Protein AF-0000000079015779 (afdb_homodimer)

Structure (mmCIF, N/CA/C/O backbone):
data_AF-0000000079015779-model_v1
#
loop_
_entity.id
_entity.type
_entity.pdbx_description
1 polymer 'Cytochrome b5 heme-binding domain-containing protein'
#
loop_
_atom_site.group_PDB
_atom_site.id
_atom_site.type_symbol
_atom_site.label_atom_id
_atom_site.label_alt_id
_atom_site.label_comp_id
_atom_site.label_asym_id
_atom_site.label_entity_id
_atom_site.label_seq_id
_atom_site.pdbx_PDB_ins_code
_atom_site.Cartn_x
_atom_site.Cartn_y
_atom_site.Cartn_z
_atom_site.occupancy
_atom_site.B_iso_or_equiv
_atom_site.auth_seq_id
_atom_site.auth_comp_id
_atom_site.auth_asym_id
_atom_site.auth_atom_id
_atom_site.pdbx_PDB_model_num
ATOM 1 N N . MET A 1 1 ? -77.25 10.938 27 1 28 1 MET A N 1
ATOM 2 C CA . MET A 1 1 ? -76.5 9.992 27.828 1 28 1 MET A CA 1
ATOM 3 C C . MET A 1 1 ? -75.562 9.172 26.984 1 28 1 MET A C 1
ATOM 5 O O . MET A 1 1 ? -74.938 8.234 27.484 1 28 1 MET A O 1
ATOM 9 N N . LEU A 1 2 ? -75.562 9.445 25.766 1 32.91 2 LEU A N 1
ATOM 10 C CA . LEU A 1 2 ? -74.875 8.695 24.75 1 32.91 2 LEU A CA 1
ATOM 11 C C . LEU A 1 2 ? -73.375 8.734 24.984 1 32.91 2 LEU A C 1
ATOM 13 O O . LEU A 1 2 ? -72.75 9.805 24.969 1 32.91 2 LEU A O 1
ATOM 17 N N . SER A 1 3 ? -73 7.84 26 1 28.39 3 SER A N 1
ATOM 18 C CA . SER A 1 3 ? -71.625 7.699 26.5 1 28.39 3 SER A CA 1
ATOM 19 C C . SER A 1 3 ? -70.625 7.363 25.375 1 28.39 3 SER A C 1
ATOM 21 O O . SER A 1 3 ? -70.812 6.387 24.656 1 28.39 3 SER A O 1
ATOM 23 N N . LEU A 1 4 ? -70.062 8.305 24.75 1 31.08 4 LEU A N 1
ATOM 24 C CA . LEU A 1 4 ? -69.062 8.438 23.672 1 31.08 4 LEU A CA 1
ATOM 25 C C . LEU A 1 4 ? -67.812 7.703 24.016 1 31.08 4 LEU A C 1
ATOM 27 O O . LEU A 1 4 ? -66.812 8.312 24.5 1 31.08 4 LEU A O 1
ATOM 31 N N . LYS A 1 5 ? -67.938 6.625 24.828 1 32.31 5 LYS A N 1
ATOM 32 C CA . LYS A 1 5 ? -66.625 6.215 25.312 1 32.31 5 LYS A CA 1
ATOM 33 C C . LYS A 1 5 ? -65.625 6.055 24.156 1 32.31 5 LYS A C 1
ATOM 35 O O . LYS A 1 5 ? -66 5.824 23.016 1 32.31 5 LYS A O 1
ATOM 40 N N . SER A 1 6 ? -64.25 6.352 24.438 1 33.5 6 SER A N 1
ATOM 41 C CA . SER A 1 6 ? -62.906 6.555 23.906 1 33.5 6 SER A CA 1
ATOM 42 C C . SER A 1 6 ? -62.406 5.324 23.172 1 33.5 6 SER A C 1
ATOM 44 O O . SER A 1 6 ? -62.625 4.195 23.609 1 33.5 6 SER A O 1
ATOM 46 N N . PHE A 1 7 ? -62.438 5.316 21.906 1 34.16 7 PHE A N 1
ATOM 47 C CA . PHE A 1 7 ? -61.844 4.453 20.906 1 34.16 7 PHE A CA 1
ATOM 48 C C . PHE A 1 7 ? -60.406 4.098 21.297 1 34.16 7 PHE A C 1
ATOM 50 O O . PHE A 1 7 ? -59.625 4.98 21.625 1 34.16 7 PHE A O 1
ATOM 57 N N . SER A 1 8 ? -60.25 2.99 21.984 1 33.19 8 SER A N 1
ATOM 58 C CA . SER A 1 8 ? -59 2.334 22.344 1 33.19 8 SER A CA 1
ATOM 59 C C . SER A 1 8 ? -58.062 2.23 21.141 1 33.19 8 SER A C 1
ATOM 61 O O . SER A 1 8 ? -58.438 1.647 20.109 1 33.19 8 SER A O 1
ATOM 63 N N . LEU A 1 9 ? -57.312 3.283 20.812 1 32.09 9 LEU A N 1
ATOM 64 C CA . LEU A 1 9 ? -56.219 3.359 19.828 1 32.09 9 LEU A CA 1
ATOM 65 C C . LEU A 1 9 ? -55.344 2.131 19.906 1 32.09 9 LEU A C 1
ATOM 67 O O . LEU A 1 9 ? -54.75 1.857 20.953 1 32.09 9 LEU A O 1
ATOM 71 N N . ALA A 1 10 ? -55.719 0.993 19.312 1 31.55 10 ALA A N 1
ATOM 72 C CA . ALA A 1 10 ? -54.938 -0.208 19.047 1 31.55 10 ALA A CA 1
ATOM 73 C C . ALA A 1 10 ? -53.5 0.151 18.688 1 31.55 10 ALA A C 1
ATOM 75 O O . ALA A 1 10 ? -53.25 0.957 17.781 1 31.55 10 ALA A O 1
ATOM 76 N N . SER A 1 11 ? -52.531 0.106 19.672 1 33.97 11 SER A N 1
ATOM 77 C CA . SER A 1 11 ? -51.062 0.228 19.609 1 33.97 11 SER A CA 1
ATOM 78 C C . SER A 1 11 ? -50.469 -0.647 18.516 1 33.97 11 SER A C 1
ATOM 80 O O . SER A 1 11 ? -50.625 -1.87 18.531 1 33.97 11 SER A O 1
ATOM 82 N N . ILE A 1 12 ? -50.719 -0.363 17.25 1 35.09 12 ILE A N 1
ATOM 83 C CA . ILE A 1 12 ? -49.969 -1.014 16.188 1 35.09 12 ILE A CA 1
ATOM 84 C C . ILE A 1 12 ? -48.5 -1.137 16.609 1 35.09 12 ILE A C 1
ATOM 86 O O . ILE A 1 12 ? -47.812 -0.128 16.797 1 35.09 12 ILE A O 1
ATOM 90 N N . LEU A 1 13 ? -48.125 -2.139 17.406 1 30.42 13 LEU A N 1
ATOM 91 C CA . LEU A 1 13 ? -46.781 -2.588 17.656 1 30.42 13 LEU A CA 1
ATOM 92 C C . LEU A 1 13 ? -45.969 -2.662 16.375 1 30.42 13 LEU A C 1
ATOM 94 O O . LEU A 1 13 ? -46.25 -3.488 15.5 1 30.42 13 LEU A O 1
ATOM 98 N N . CYS A 1 14 ? -45.781 -1.531 15.688 1 31.41 14 CYS A N 1
ATOM 99 C CA . CYS A 1 14 ? -44.812 -1.465 14.594 1 31.41 14 CYS A CA 1
ATOM 100 C C . CYS A 1 14 ? -43.562 -2.279 14.914 1 31.41 14 CYS A C 1
ATOM 102 O O . CYS A 1 14 ? -42.844 -1.957 15.852 1 31.41 14 CYS A O 1
ATOM 104 N N . ILE A 1 15 ? -43.625 -3.588 14.852 1 35.12 15 ILE A N 1
ATOM 105 C CA . ILE A 1 15 ? -42.438 -4.43 14.742 1 35.12 15 ILE A CA 1
ATOM 106 C C . ILE A 1 15 ? -41.406 -3.76 13.836 1 35.12 15 ILE A C 1
ATOM 108 O O . ILE A 1 15 ? -41.625 -3.654 12.625 1 35.12 15 ILE A O 1
ATOM 112 N N . VAL A 1 16 ? -41.031 -2.514 14.148 1 33.78 16 VAL A N 1
ATOM 113 C CA . VAL A 1 16 ? -39.812 -2.051 13.531 1 33.78 16 VAL A CA 1
ATOM 114 C C . VAL A 1 16 ? -38.812 -3.199 13.461 1 33.78 16 VAL A C 1
ATOM 116 O O . VAL A 1 16 ? -38.375 -3.719 14.492 1 33.78 16 VAL A O 1
ATOM 119 N N . PHE A 1 17 ? -38.938 -4.129 12.586 1 31.25 17 PHE A N 1
ATOM 120 C CA . PHE A 1 17 ? -37.812 -4.902 12.102 1 31.25 17 PHE A CA 1
ATOM 121 C C . PHE A 1 17 ? -36.531 -4.051 12.07 1 31.25 17 PHE A C 1
ATOM 123 O O . PHE A 1 17 ? -36.406 -3.152 11.234 1 31.25 17 PHE A O 1
ATOM 130 N N . GLN A 1 18 ? -36.062 -3.633 13.227 1 29.64 18 GLN A N 1
ATOM 131 C CA . GLN A 1 18 ? -34.625 -3.322 13.297 1 29.64 18 GLN A CA 1
ATOM 132 C C . GLN A 1 18 ? -33.812 -4.336 12.508 1 29.64 18 GLN A C 1
ATOM 134 O O . GLN A 1 18 ? -33.656 -5.488 12.914 1 29.64 18 GLN A O 1
ATOM 139 N N . LEU A 1 19 ? -33.969 -4.559 11.297 1 30.36 19 LEU A N 1
ATOM 140 C CA . LEU A 1 19 ? -32.781 -4.949 10.539 1 30.36 19 LEU A CA 1
ATOM 141 C C . LEU A 1 19 ? -31.516 -4.355 11.164 1 30.36 19 LEU A C 1
ATOM 143 O O . LEU A 1 19 ? -31.281 -3.148 11.062 1 30.36 19 LEU A O 1
ATOM 147 N N . SER A 1 20 ? -31.188 -4.641 12.359 1 32.22 20 SER A N 1
ATOM 148 C CA . SER A 1 20 ? -29.797 -4.594 12.797 1 32.22 20 SER A CA 1
ATOM 149 C C . SER A 1 20 ? -28.844 -5.004 11.68 1 32.22 20 SER A C 1
ATOM 151 O O . SER A 1 20 ? -28.781 -6.184 11.328 1 32.22 20 SER A O 1
ATOM 153 N N . SER A 1 21 ? -28.75 -4.43 10.578 1 35.44 21 SER A N 1
ATOM 154 C CA . SER A 1 21 ? -27.422 -4.484 9.953 1 35.44 21 SER A CA 1
ATOM 155 C C . SER A 1 21 ? -26.328 -4.621 11 1 35.44 21 SER A C 1
ATOM 157 O O . SER A 1 21 ? -26.016 -3.666 11.711 1 35.44 21 SER A O 1
ATOM 159 N N . THR A 1 22 ? -26.266 -5.621 11.836 1 35.72 22 THR A N 1
ATOM 160 C CA . THR A 1 22 ? -25.016 -5.996 12.469 1 35.72 22 THR A CA 1
ATOM 161 C C . THR A 1 22 ? -23.828 -5.688 11.555 1 35.72 22 THR A C 1
ATOM 163 O O . THR A 1 22 ? -23.562 -6.43 10.609 1 35.72 22 THR A O 1
ATOM 166 N N . GLN A 1 23 ? -23.734 -4.641 10.844 1 36.44 23 GLN A N 1
ATOM 167 C CA . GLN A 1 23 ? -22.328 -4.328 10.594 1 36.44 23 GLN A CA 1
ATOM 168 C C . GLN A 1 23 ? -21.453 -4.793 11.758 1 36.44 23 GLN A C 1
ATOM 170 O O . GLN A 1 23 ? -21.547 -4.266 12.867 1 36.44 23 GLN A O 1
ATOM 175 N N . ASP A 1 24 ? -21.344 -6.043 12.117 1 37 24 ASP A N 1
ATOM 176 C CA . ASP A 1 24 ? -20.297 -6.551 12.992 1 37 24 ASP A CA 1
ATOM 177 C C . ASP A 1 24 ? -19.141 -5.555 13.102 1 37 24 ASP A C 1
ATOM 179 O O . ASP A 1 24 ? -18.406 -5.332 12.141 1 37 24 ASP A O 1
ATOM 183 N N . THR A 1 25 ? -19.25 -4.375 13.648 1 43.91 25 THR A N 1
ATOM 184 C CA . THR A 1 25 ? -18.109 -3.631 14.141 1 43.91 25 THR A CA 1
ATOM 185 C C . THR A 1 25 ? -17 -4.582 14.586 1 43.91 25 THR A C 1
ATOM 187 O O . THR A 1 25 ? -17.078 -5.16 15.68 1 43.91 25 THR A O 1
ATOM 190 N N . GLN A 1 26 ? -16.656 -5.598 13.883 1 48.22 26 GLN A N 1
ATOM 191 C CA . GLN A 1 26 ? -15.492 -6.395 14.25 1 48.22 26 GLN A CA 1
ATOM 192 C C . GLN A 1 26 ? -14.43 -5.531 14.922 1 48.22 26 GLN A C 1
ATOM 194 O O . GLN A 1 26 ? -13.938 -4.57 14.328 1 48.22 26 GLN A O 1
ATOM 199 N N . GLN A 1 27 ? -14.594 -5.203 16.203 1 59.22 27 GLN A N 1
ATOM 200 C CA . GLN A 1 27 ? -13.516 -4.586 16.953 1 59.22 27 GLN A CA 1
ATOM 201 C C . GLN A 1 27 ? -12.156 -5.078 16.469 1 59.22 27 GLN A C 1
ATOM 203 O O . GLN A 1 27 ? -11.906 -6.285 16.438 1 59.22 27 GLN A O 1
ATOM 208 N N . SER A 1 28 ? -11.492 -4.242 15.758 1 70.69 28 SER A N 1
ATOM 209 C CA . SER A 1 28 ? -10.141 -4.59 15.328 1 70.69 28 SER A CA 1
ATOM 210 C C . SER A 1 28 ? -9.312 -5.117 16.5 1 70.69 28 SER A C 1
ATOM 212 O O . SER A 1 28 ? -9.406 -4.605 17.609 1 70.69 28 SER A O 1
ATOM 214 N N . THR A 1 29 ? -8.711 -6.254 16.375 1 83.31 29 THR A N 1
ATOM 215 C CA . THR A 1 29 ? -7.793 -6.812 17.359 1 83.31 29 THR A CA 1
ATOM 216 C C . THR A 1 29 ? -6.383 -6.277 17.141 1 83.31 29 THR A C 1
ATOM 218 O O . THR A 1 29 ? -5.52 -6.414 18.016 1 83.31 29 THR A O 1
ATOM 221 N N . TYR A 1 30 ? -6.277 -5.562 16.031 1 91.19 30 TYR A N 1
ATOM 222 C CA . TYR A 1 30 ? -4.953 -5.012 15.766 1 91.19 30 TYR A CA 1
ATOM 223 C C . TYR A 1 30 ? -4.824 -3.604 16.328 1 91.19 30 TYR A C 1
ATOM 225 O O . TYR A 1 30 ? -5.734 -2.785 16.188 1 91.19 30 TYR A O 1
ATOM 233 N N . THR A 1 31 ? -3.635 -3.318 16.953 1 92.12 31 THR A N 1
ATOM 234 C CA . THR A 1 31 ? -3.322 -1.987 17.453 1 92.12 31 THR A CA 1
ATOM 235 C C . THR A 1 31 ? -2.256 -1.315 16.594 1 92.12 31 THR A C 1
ATOM 237 O O . THR A 1 31 ? -1.169 -1.864 16.406 1 92.12 31 THR A O 1
ATOM 240 N N . LEU A 1 32 ? -2.625 -0.192 16.156 1 94.5 32 LEU A N 1
ATOM 241 C CA . LEU A 1 32 ? -1.678 0.573 15.352 1 94.5 32 LEU A CA 1
ATOM 242 C C . LEU A 1 32 ? -0.411 0.876 16.141 1 94.5 32 LEU A C 1
ATOM 244 O O . LEU A 1 32 ? -0.48 1.173 17.344 1 94.5 32 LEU A O 1
ATOM 248 N N . LYS A 1 33 ? 0.714 0.795 15.383 1 93.62 33 LYS A N 1
ATOM 249 C CA . LYS A 1 33 ? 1.979 1.155 16.016 1 93.62 33 LYS A CA 1
ATOM 250 C C . LYS A 1 33 ? 2.035 2.648 16.328 1 93.62 33 LYS A C 1
ATOM 252 O O . LYS A 1 33 ? 1.559 3.469 15.539 1 93.62 33 LYS A O 1
ATOM 257 N N . ASP A 1 34 ? 2.717 2.941 17.328 1 91.56 34 ASP A N 1
ATOM 258 C CA . ASP A 1 34 ? 2.861 4.34 17.734 1 91.56 34 ASP A CA 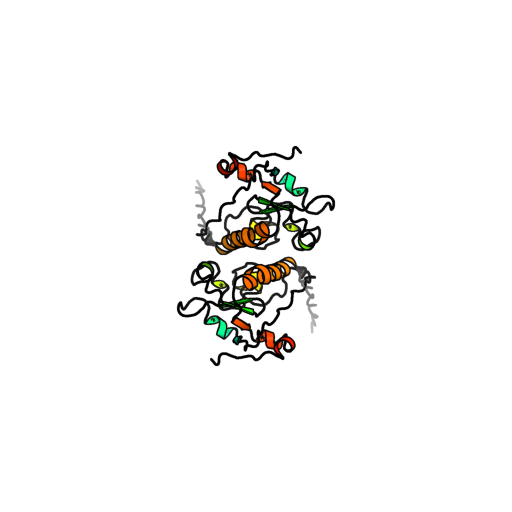1
ATOM 259 C C . ASP A 1 34 ? 3.818 5.078 16.797 1 91.56 34 ASP A C 1
ATOM 261 O O . ASP A 1 34 ? 4.762 4.48 16.266 1 91.56 34 ASP A O 1
ATOM 265 N N . VAL A 1 35 ? 3.473 6.328 16.734 1 93.31 35 VAL A N 1
ATOM 266 C CA . VAL A 1 35 ? 4.379 7.199 16 1 93.31 35 VAL A CA 1
ATOM 267 C C . VAL A 1 35 ? 5.543 7.613 16.891 1 93.31 35 VAL A C 1
ATOM 269 O O . VAL A 1 35 ? 5.348 7.934 18.078 1 93.31 35 VAL A O 1
ATOM 272 N N . GLU A 1 36 ? 6.688 7.566 16.297 1 89.69 36 GLU A N 1
ATOM 273 C CA . GLU A 1 36 ? 7.855 8.086 17 1 89.69 36 GLU A CA 1
ATOM 274 C C . GLU A 1 36 ? 8.172 9.516 16.562 1 89.69 36 GLU A C 1
ATOM 276 O O . GLU A 1 36 ? 8.164 9.82 15.367 1 89.69 36 GLU A O 1
ATOM 281 N N . ILE A 1 37 ? 8.375 10.281 17.531 1 89.25 37 ILE A N 1
ATOM 282 C CA . ILE A 1 37 ? 8.742 11.672 17.25 1 89.25 37 ILE A CA 1
ATOM 283 C C . ILE A 1 37 ? 10.258 11.789 17.125 1 89.25 37 ILE A C 1
ATOM 285 O O . ILE A 1 37 ? 10.992 11.469 18.062 1 89.25 37 ILE A O 1
ATOM 289 N N . LYS A 1 38 ? 10.68 12.141 16.016 1 81.38 38 LYS A N 1
ATOM 290 C CA . LYS A 1 38 ? 12.117 12.273 15.773 1 81.38 38 LYS A CA 1
ATOM 291 C C . LYS A 1 38 ? 12.555 13.727 15.906 1 81.38 38 LYS A C 1
ATOM 293 O O . LYS A 1 38 ? 12.086 14.594 15.164 1 81.38 38 LYS A O 1
ATOM 298 N N . SER A 1 39 ? 13.266 13.906 17.047 1 81.06 39 SER A N 1
ATOM 299 C CA . SER A 1 39 ? 13.906 15.203 17.234 1 81.06 39 SER A CA 1
ATOM 300 C C . SER A 1 39 ? 15.43 15.078 17.203 1 81.06 39 SER A C 1
ATOM 302 O O . SER A 1 39 ? 16 14.273 17.922 1 81.06 39 SER A O 1
ATOM 304 N N . ASN A 1 40 ? 16.047 15.203 16.219 1 78.25 40 ASN A N 1
ATOM 305 C CA . ASN A 1 40 ? 17.5 15.18 16.156 1 78.25 40 ASN A CA 1
ATOM 306 C C . ASN A 1 40 ? 18.109 16.422 16.781 1 78.25 40 ASN A C 1
ATOM 308 O O . ASN A 1 40 ? 19.062 17 16.25 1 78.25 40 ASN A O 1
ATOM 312 N N . GLY A 1 41 ? 17.547 16.891 17.953 1 77.75 41 GLY A N 1
ATOM 313 C CA . GLY A 1 41 ? 18.031 18.094 18.609 1 77.75 41 GLY A CA 1
ATOM 314 C C . GLY A 1 41 ? 17.531 19.375 17.984 1 77.75 41 GLY A C 1
ATOM 315 O O . GLY A 1 41 ? 17.906 20.469 18.406 1 77.75 41 GLY A O 1
ATOM 316 N N . LYS A 1 42 ? 16.953 19.312 16.953 1 84.69 42 LYS A N 1
ATOM 317 C CA . LYS A 1 42 ? 16.375 20.484 16.312 1 84.69 42 LYS A CA 1
ATOM 318 C C . LYS A 1 42 ? 14.883 20.609 16.625 1 84.69 42 LYS A C 1
ATOM 320 O O . LYS A 1 42 ? 14.211 19.609 16.906 1 84.69 42 LYS A O 1
ATOM 325 N N . PRO A 1 43 ? 14.492 21.844 16.641 1 90.5 43 PRO A N 1
ATOM 326 C CA . PRO A 1 43 ? 13.055 22.047 16.875 1 90.5 43 PRO A CA 1
ATOM 327 C C . PRO A 1 43 ? 12.188 21.375 15.812 1 90.5 43 PRO A C 1
ATOM 329 O O . PRO A 1 43 ? 12.586 21.297 14.648 1 90.5 43 PRO A O 1
ATOM 332 N N . VAL A 1 44 ? 11.086 20.875 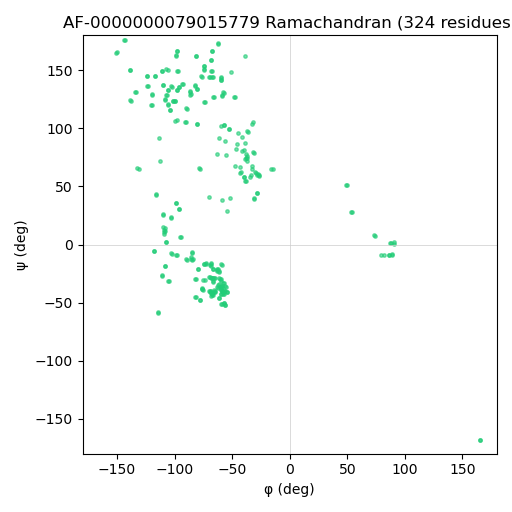16.312 1 92.38 44 VAL A N 1
ATOM 333 C CA . VAL A 1 44 ? 10.156 20.219 15.391 1 92.38 44 VAL A CA 1
ATOM 334 C C . VAL A 1 44 ? 8.992 21.172 15.094 1 92.38 44 VAL A C 1
ATOM 336 O O . VAL A 1 44 ? 8.492 21.859 15.984 1 92.38 44 VAL A O 1
ATOM 339 N N . LYS A 1 45 ? 8.656 21.234 13.867 1 94.94 45 LYS A N 1
ATOM 340 C CA . LYS A 1 45 ? 7.559 22.109 13.453 1 94.94 45 LYS A CA 1
ATOM 341 C C . LYS A 1 45 ? 6.207 21.438 13.719 1 94.94 45 LYS A C 1
ATOM 343 O O . LYS A 1 45 ? 6.023 20.25 13.445 1 94.94 45 LYS A O 1
ATOM 348 N N . ILE A 1 46 ? 5.297 22.234 14.312 1 95.56 46 ILE A N 1
ATOM 349 C CA . ILE A 1 46 ? 3.936 21.781 14.57 1 95.56 46 ILE A CA 1
ATOM 350 C C . ILE A 1 46 ? 2.969 22.453 13.602 1 95.56 46 ILE A C 1
ATOM 352 O O . ILE A 1 46 ? 2.955 23.672 13.477 1 95.56 46 ILE A O 1
ATOM 356 N N . PHE A 1 47 ? 2.211 21.609 12.992 1 96.31 47 PHE A N 1
ATOM 357 C CA . PHE A 1 47 ? 1.248 22.078 12 1 96.31 47 PHE A CA 1
ATOM 358 C C . PHE A 1 47 ? -0.178 21.906 12.508 1 96.31 47 PHE A C 1
ATOM 360 O O . PHE A 1 47 ? -0.466 20.984 13.273 1 96.31 47 PHE A O 1
ATOM 367 N N . THR A 1 48 ? -1.059 22.844 12.031 1 95.69 48 THR A N 1
ATOM 368 C CA . THR A 1 48 ? -2.496 22.594 12.102 1 95.69 48 THR A CA 1
ATOM 369 C C . THR A 1 48 ? -3.021 22.078 10.766 1 95.69 48 THR A C 1
ATOM 371 O O . THR A 1 48 ? -2.334 22.156 9.742 1 95.69 48 THR A O 1
ATOM 374 N N . THR A 1 49 ? -4.254 21.547 10.812 1 94.69 49 THR A N 1
ATOM 375 C CA . THR A 1 49 ? -4.871 21.109 9.57 1 94.69 49 THR A CA 1
ATOM 376 C C . THR A 1 49 ? -5 22.266 8.586 1 94.69 49 THR A C 1
ATOM 378 O O . THR A 1 49 ? -4.883 22.078 7.371 1 94.69 49 THR A O 1
ATOM 381 N N . ALA A 1 50 ? -5.27 23.438 9.086 1 94.81 50 ALA A N 1
ATOM 382 C CA . ALA A 1 50 ? -5.379 24.625 8.242 1 94.81 50 ALA A CA 1
ATOM 383 C C . ALA A 1 50 ? -4.035 24.969 7.605 1 94.81 50 ALA A C 1
ATOM 385 O O . ALA A 1 50 ? -3.979 25.359 6.438 1 94.81 50 ALA A O 1
ATOM 386 N N . ASP A 1 51 ? -2.955 24.828 8.352 1 94.88 51 ASP A N 1
ATOM 387 C CA . ASP A 1 51 ? -1.613 25.062 7.82 1 94.88 51 ASP A CA 1
ATOM 388 C C . ASP A 1 51 ? -1.327 24.141 6.637 1 94.88 51 ASP A C 1
ATOM 390 O O . ASP A 1 51 ? -0.759 24.562 5.633 1 94.88 51 ASP A O 1
ATOM 394 N N . LEU A 1 52 ? -1.778 22.906 6.762 1 96.31 52 LEU A N 1
ATOM 395 C CA . LEU A 1 52 ? -1.436 21.875 5.793 1 96.31 52 LEU A CA 1
ATOM 396 C C . LEU A 1 52 ? -2.074 22.172 4.438 1 96.31 52 LEU A C 1
ATOM 398 O O . LEU A 1 52 ? -1.52 21.812 3.395 1 96.31 52 LEU A O 1
ATOM 402 N N . LYS A 1 53 ? -3.176 22.828 4.477 1 96.44 53 LYS A N 1
ATOM 403 C CA . LYS A 1 53 ? -3.939 23.094 3.262 1 96.44 53 LYS A CA 1
ATOM 404 C C . LYS A 1 53 ? -3.141 23.969 2.289 1 96.44 53 LYS A C 1
ATOM 406 O O . LYS A 1 53 ? -3.379 23.922 1.08 1 96.44 53 LYS A O 1
ATOM 411 N N . LYS A 1 54 ? -2.186 24.688 2.801 1 95.94 54 LYS A N 1
ATOM 412 C CA . LYS A 1 54 ? -1.367 25.578 1.979 1 95.94 54 LYS A CA 1
ATOM 413 C C . LYS A 1 54 ? -0.396 24.781 1.11 1 95.94 54 LYS A C 1
ATOM 415 O O . LYS A 1 54 ? 0.151 25.312 0.14 1 95.94 54 LYS A O 1
ATOM 420 N N . TYR A 1 55 ? -0.225 23.562 1.46 1 98.12 55 TYR A N 1
ATOM 421 C CA . TYR A 1 55 ? 0.809 22.766 0.812 1 98.12 55 TYR A CA 1
ATOM 422 C C . TYR A 1 55 ? 0.195 21.609 0.033 1 98.12 55 TYR A C 1
ATOM 424 O O . TYR A 1 55 ? 0.715 20.5 0.058 1 98.12 55 TYR A O 1
ATOM 432 N N . ASP A 1 56 ? -0.887 21.859 -0.683 1 98.12 56 ASP A N 1
ATOM 433 C CA . ASP A 1 56 ? -1.668 20.828 -1.362 1 98.12 56 ASP A CA 1
ATOM 434 C C . ASP A 1 56 ? -1.227 20.672 -2.816 1 98.12 56 ASP A C 1
ATOM 436 O O . ASP A 1 56 ? -1.923 20.0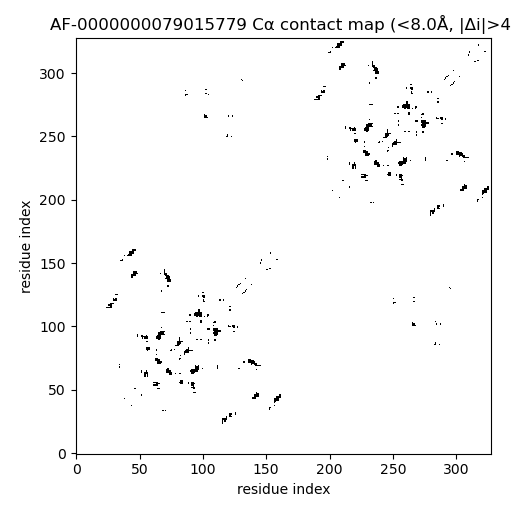47 -3.619 1 98.12 56 ASP A O 1
ATOM 440 N N . GLY A 1 57 ? -0.157 21.375 -3.166 1 97.69 57 GLY A N 1
ATOM 441 C CA . GLY A 1 57 ? 0.378 21.266 -4.516 1 97.69 57 GLY A CA 1
ATOM 442 C C . GLY A 1 57 ? -0.213 22.281 -5.477 1 97.69 57 GLY A C 1
ATOM 443 O O . GLY A 1 57 ? 0.16 22.312 -6.648 1 97.69 57 GLY A O 1
ATOM 444 N N . SER A 1 58 ? -1.074 23.141 -5.117 1 96.75 58 SER A N 1
ATOM 445 C CA . SER A 1 58 ? -1.688 24.141 -5.988 1 96.75 58 SER A CA 1
ATOM 446 C C . SER A 1 58 ? -0.708 25.266 -6.328 1 96.75 58 SER A C 1
ATOM 448 O O . SER A 1 58 ? -0.81 25.875 -7.387 1 96.75 58 SER A O 1
ATOM 450 N N . ASN A 1 59 ? 0.196 25.578 -5.449 1 95.94 59 ASN A N 1
ATOM 451 C CA . ASN A 1 59 ? 1.249 26.562 -5.672 1 95.94 59 ASN A CA 1
ATOM 452 C C . ASN A 1 59 ? 2.598 25.891 -5.926 1 95.94 59 ASN A C 1
ATOM 454 O O . ASN A 1 59 ? 3.176 25.297 -5.023 1 95.94 59 ASN A O 1
ATOM 458 N N . GLU A 1 60 ? 3.135 26.047 -7.059 1 93.81 60 GLU A N 1
ATOM 459 C CA . GLU A 1 60 ? 4.367 25.375 -7.465 1 93.81 60 GLU A CA 1
ATOM 460 C C . GLU A 1 60 ? 5.562 25.891 -6.672 1 93.81 60 GLU A C 1
ATOM 462 O O . GLU A 1 60 ? 6.609 25.234 -6.629 1 93.81 60 GLU A O 1
ATOM 467 N N . LYS A 1 61 ? 5.453 27 -6.027 1 95.31 61 LYS A N 1
ATOM 468 C CA . LYS A 1 61 ? 6.555 27.594 -5.273 1 95.31 61 LYS A CA 1
ATOM 469 C C . LYS A 1 61 ? 6.617 27.031 -3.857 1 95.31 61 LYS A C 1
ATOM 471 O O . LYS A 1 61 ? 7.582 27.266 -3.131 1 95.31 61 LYS A O 1
ATOM 476 N N . GLU A 1 62 ? 5.59 26.328 -3.508 1 97.44 62 GLU A N 1
ATOM 477 C CA . GLU A 1 62 ? 5.527 25.734 -2.182 1 97.44 62 GLU A CA 1
ATOM 478 C C . GLU A 1 62 ? 5.73 24.219 -2.258 1 97.44 62 GLU A C 1
ATOM 480 O O . GLU A 1 62 ? 5.418 23.594 -3.275 1 97.44 62 GLU A O 1
ATOM 485 N N . PRO A 1 63 ? 6.281 23.703 -1.176 1 98.38 63 PRO A N 1
ATOM 486 C CA . PRO A 1 63 ? 6.355 22.25 -1.162 1 98.38 63 PRO A CA 1
ATOM 487 C C . PRO A 1 63 ? 4.984 21.594 -1.069 1 98.38 63 PRO A C 1
ATOM 489 O O . PRO A 1 63 ? 3.971 22.281 -0.919 1 98.38 63 PRO A O 1
ATOM 492 N N . ILE A 1 64 ? 5 20.312 -1.342 1 98.81 64 ILE A N 1
ATOM 493 C CA . ILE A 1 64 ? 3.791 19.5 -1.202 1 98.81 64 ILE A CA 1
ATOM 494 C C . ILE A 1 64 ? 3.891 18.625 0.047 1 98.81 64 ILE A C 1
ATOM 496 O O . ILE A 1 64 ? 4.809 17.812 0.17 1 98.81 64 ILE A O 1
ATOM 500 N N . TYR A 1 65 ? 2.924 18.797 1.02 1 98.69 65 TYR A N 1
ATOM 501 C CA . TYR A 1 65 ? 2.975 18.078 2.293 1 98.69 65 TYR A CA 1
ATOM 502 C C . TYR A 1 65 ? 1.778 17.156 2.445 1 98.69 65 TYR A C 1
ATOM 504 O O . TYR A 1 65 ? 0.68 17.469 1.979 1 98.69 65 TYR A O 1
ATOM 512 N N . MET A 1 66 ? 2.029 16.078 3.059 1 98.69 66 MET A N 1
ATOM 513 C CA . MET A 1 66 ? 1.018 15.062 3.344 1 98.69 66 MET A CA 1
ATOM 514 C C . MET A 1 66 ? 1.109 14.594 4.793 1 98.69 66 MET A C 1
ATOM 516 O O . MET A 1 66 ? 2.201 14.312 5.289 1 98.69 66 MET A O 1
ATOM 520 N N . GLY A 1 67 ? -0.035 14.578 5.438 1 98.56 67 GLY A N 1
ATOM 521 C CA . GLY A 1 67 ? -0.06 14.039 6.785 1 98.56 67 GLY A CA 1
ATOM 522 C C . GLY A 1 67 ? -0.492 12.586 6.836 1 98.56 67 GLY A C 1
ATOM 523 O O . GLY A 1 67 ? -1.439 12.188 6.152 1 98.56 67 GLY A O 1
ATOM 524 N N . ILE A 1 68 ? 0.166 11.734 7.586 1 98.69 68 ILE A N 1
ATOM 525 C CA . ILE A 1 68 ? -0.21 10.367 7.93 1 98.69 68 ILE A CA 1
ATOM 526 C C . ILE A 1 68 ? 0.091 10.102 9.406 1 98.69 68 ILE A C 1
ATOM 528 O O . ILE A 1 68 ? 1.237 10.227 9.844 1 98.69 68 ILE A O 1
ATOM 532 N N . LYS A 1 69 ? -0.951 9.688 10.156 1 98.06 69 LYS A N 1
ATOM 533 C CA . LYS A 1 69 ? -0.839 9.445 11.586 1 98.06 69 LYS A CA 1
ATOM 534 C C . LYS A 1 69 ? -0.275 10.664 12.305 1 98.06 69 LYS A C 1
ATOM 536 O O . LYS A 1 69 ? 0.488 10.531 13.266 1 98.06 69 LYS A O 1
ATOM 541 N N . GLY A 1 70 ? -0.498 11.836 11.75 1 97.75 70 GLY A N 1
ATOM 542 C CA . GLY A 1 70 ? -0.062 13.078 12.367 1 97.75 70 GLY A CA 1
ATOM 543 C C . GLY A 1 70 ? 1.344 13.477 11.961 1 97.75 70 GLY A C 1
ATOM 544 O O . GLY A 1 70 ? 1.812 14.562 12.32 1 97.75 70 GLY A O 1
ATOM 545 N N . VAL A 1 71 ? 2.068 12.633 11.273 1 97.69 71 VAL A N 1
ATOM 546 C CA . VAL A 1 71 ? 3.402 12.945 10.781 1 97.69 71 VAL A CA 1
ATOM 547 C C . VAL A 1 71 ? 3.297 13.633 9.422 1 97.69 71 VAL A C 1
ATOM 549 O O . VAL A 1 71 ? 2.531 13.203 8.555 1 97.69 71 VAL A O 1
ATOM 552 N N . ILE A 1 72 ? 4 14.727 9.273 1 98.19 72 ILE A N 1
ATOM 553 C CA . ILE A 1 72 ? 3.932 15.477 8.023 1 98.19 72 ILE A CA 1
ATOM 554 C C . ILE A 1 72 ? 5.137 15.133 7.152 1 98.19 72 ILE A C 1
ATOM 556 O O . ILE A 1 72 ? 6.281 15.344 7.559 1 98.19 72 ILE A O 1
ATOM 560 N N . PHE A 1 73 ? 4.84 14.664 5.941 1 98.44 73 PHE A N 1
ATOM 561 C CA . PHE A 1 73 ? 5.859 14.289 4.965 1 98.44 73 PHE A CA 1
ATOM 562 C C . PHE A 1 73 ? 5.957 15.336 3.857 1 98.44 73 PHE A C 1
ATOM 564 O O . PHE A 1 73 ? 4.938 15.836 3.375 1 98.44 73 PHE A O 1
ATOM 571 N N . ASP A 1 74 ? 7.16 15.734 3.533 1 98.62 74 ASP A N 1
ATOM 572 C CA . ASP A 1 74 ? 7.406 16.484 2.303 1 98.62 74 ASP A CA 1
ATOM 573 C C . ASP A 1 74 ? 7.477 15.547 1.097 1 98.62 74 ASP A C 1
ATOM 575 O O . ASP A 1 74 ? 8.492 14.883 0.878 1 98.62 74 ASP A O 1
ATOM 579 N N . VAL A 1 75 ? 6.367 15.539 0.297 1 98.62 75 VAL A N 1
ATOM 580 C CA . VAL A 1 75 ? 6.301 14.617 -0.83 1 98.62 75 VAL A CA 1
ATOM 581 C C . VAL A 1 75 ? 6.578 15.367 -2.131 1 98.62 75 VAL A C 1
ATOM 583 O O . VAL A 1 75 ? 6.16 14.93 -3.207 1 98.62 75 VAL A O 1
ATOM 586 N N . THR A 1 76 ? 7.27 16.484 -2.084 1 98.62 76 THR A N 1
ATOM 587 C CA . THR A 1 76 ? 7.562 17.328 -3.238 1 98.62 76 THR A CA 1
ATOM 588 C C . THR A 1 76 ? 8.328 16.531 -4.301 1 98.62 76 THR A C 1
ATOM 590 O O . THR A 1 76 ? 8.094 16.703 -5.496 1 98.62 76 THR A O 1
ATOM 593 N N . GLU A 1 77 ? 9.227 15.727 -3.865 1 97.5 77 GLU A N 1
ATOM 594 C CA . GLU A 1 77 ? 10.016 14.945 -4.816 1 97.5 77 GLU A CA 1
ATOM 595 C C . GLU A 1 77 ? 9.125 13.992 -5.613 1 97.5 77 GLU A C 1
ATOM 597 O O . GLU A 1 77 ? 9.516 13.523 -6.684 1 97.5 77 GLU A O 1
ATOM 602 N N . GLY A 1 78 ? 8.016 13.711 -5.086 1 96.5 78 GLY A N 1
ATOM 603 C CA . GLY A 1 78 ? 7.043 12.891 -5.789 1 96.5 78 GLY A CA 1
ATOM 604 C C . GLY A 1 78 ? 5.961 13.695 -6.48 1 96.5 78 GLY A C 1
ATOM 605 O O . GLY A 1 78 ? 4.812 13.266 -6.562 1 96.5 78 GLY A O 1
ATOM 606 N N . LYS A 1 79 ? 6.254 14.766 -6.984 1 97.06 79 LYS A N 1
ATOM 607 C CA . LYS A 1 79 ? 5.305 15.703 -7.578 1 97.06 79 LYS A CA 1
ATOM 608 C C . LYS A 1 79 ? 4.512 15.039 -8.703 1 97.06 79 LYS A C 1
ATOM 610 O O . LYS A 1 79 ? 3.336 15.344 -8.906 1 97.06 79 LYS A O 1
ATOM 615 N N . ARG A 1 80 ? 5.051 14.141 -9.43 1 94.5 80 ARG A N 1
ATOM 616 C CA . ARG A 1 80 ? 4.344 13.461 -10.516 1 94.5 80 ARG A CA 1
ATOM 617 C C . ARG A 1 80 ? 3.135 12.703 -9.984 1 94.5 80 ARG A C 1
ATOM 619 O O . ARG A 1 80 ? 2.162 12.492 -10.711 1 94.5 80 ARG A O 1
ATOM 626 N N . PHE A 1 81 ? 3.127 12.352 -8.758 1 95.12 81 PHE A N 1
ATOM 627 C CA . PHE A 1 81 ? 2.027 11.609 -8.156 1 95.12 81 PHE A CA 1
ATOM 628 C C . PHE A 1 81 ? 1.179 12.516 -7.266 1 95.12 81 PHE A C 1
ATOM 630 O O . PHE A 1 81 ? -0.022 12.289 -7.105 1 95.12 81 PHE A O 1
ATOM 637 N N . TYR A 1 82 ? 1.863 13.445 -6.73 1 97.88 82 TYR A N 1
ATOM 638 C CA . TYR A 1 82 ? 1.195 14.18 -5.66 1 97.88 82 TYR A CA 1
ATOM 639 C C . TYR A 1 82 ? 0.832 15.586 -6.105 1 97.88 82 TYR A C 1
ATOM 641 O O . TYR A 1 82 ? 0.053 16.281 -5.441 1 97.88 82 TYR A O 1
ATOM 649 N N . GLY A 1 83 ? 1.4 16.109 -7.129 1 97.5 83 GLY A N 1
ATOM 650 C CA . GLY A 1 83 ? 1.119 17.438 -7.621 1 97.5 83 GLY A CA 1
ATOM 651 C C . GLY A 1 83 ? -0.315 17.625 -8.086 1 97.5 83 GLY A C 1
ATOM 652 O O . GLY A 1 83 ? -1.079 16.656 -8.141 1 97.5 83 GLY A O 1
ATOM 653 N N . LYS A 1 84 ? -0.679 18.859 -8.414 1 96.5 84 LYS A N 1
ATOM 654 C CA . LYS A 1 84 ? -2.033 19.156 -8.867 1 96.5 84 LYS A CA 1
ATOM 655 C C . LYS A 1 84 ? -2.387 18.359 -10.109 1 96.5 84 LYS A C 1
ATOM 657 O O . LYS A 1 84 ? -1.608 18.297 -11.062 1 96.5 84 LYS A O 1
ATOM 662 N N . GLY A 1 85 ? -3.57 17.656 -10.023 1 93.44 85 GLY A N 1
ATOM 663 C CA . GLY A 1 85 ? -4.027 16.875 -11.156 1 93.44 85 GLY A CA 1
ATOM 664 C C . GLY A 1 85 ? -3.447 15.477 -11.195 1 93.44 85 GLY A C 1
ATOM 665 O O . GLY A 1 85 ? -3.855 14.656 -12.016 1 93.44 85 GLY A O 1
ATOM 666 N N . ALA A 1 86 ? -2.514 15.258 -10.328 1 95.06 86 ALA A N 1
ATOM 667 C CA . ALA A 1 86 ? -1.862 13.953 -10.281 1 95.06 86 ALA A CA 1
ATOM 668 C C . ALA A 1 86 ? -2.705 12.945 -9.508 1 95.06 86 ALA A C 1
ATOM 670 O O . ALA A 1 86 ? -3.623 13.328 -8.773 1 95.06 86 ALA A O 1
ATOM 671 N N . PRO A 1 87 ? -2.426 11.68 -9.68 1 94.88 87 PRO A N 1
ATOM 672 C CA . PRO A 1 87 ? -3.297 10.617 -9.156 1 94.88 87 PRO A CA 1
ATOM 673 C C . PRO A 1 87 ? -3.453 10.688 -7.641 1 94.88 87 PRO A C 1
ATOM 675 O O . PRO A 1 87 ? -4.512 10.336 -7.109 1 94.88 87 PRO A O 1
ATOM 678 N N . TYR A 1 88 ? -2.494 11.141 -6.902 1 97 88 TYR A N 1
ATOM 679 C CA . TYR A 1 88 ? -2.543 11.094 -5.445 1 97 88 TYR A CA 1
ATOM 680 C C . TYR A 1 88 ? -2.738 12.484 -4.855 1 97 88 TYR A C 1
ATOM 682 O O . TYR A 1 88 ? -2.584 12.68 -3.648 1 97 88 TYR A O 1
ATOM 690 N N . ASN A 1 89 ? -3.109 13.469 -5.652 1 97.75 89 ASN A N 1
ATOM 691 C CA . ASN A 1 89 ? -3.191 14.844 -5.168 1 97.75 89 ASN A CA 1
ATOM 692 C C . ASN A 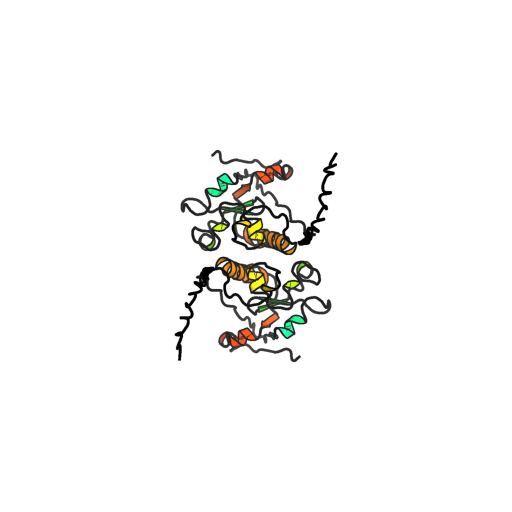1 89 ? -4.215 14.977 -4.043 1 97.75 89 ASN A C 1
ATOM 694 O O . ASN A 1 89 ? -4.02 15.766 -3.113 1 97.75 89 ASN A O 1
ATOM 698 N N . ALA A 1 90 ? -5.25 14.227 -4.121 1 97.25 90 ALA A N 1
ATOM 699 C CA . ALA A 1 90 ? -6.316 14.32 -3.131 1 97.25 90 ALA A CA 1
ATOM 700 C C . ALA A 1 90 ? -5.793 14.016 -1.73 1 97.25 90 ALA A C 1
ATOM 702 O O . ALA A 1 90 ? -6.449 14.328 -0.734 1 97.25 90 ALA A O 1
ATOM 703 N N . LEU A 1 91 ? -4.637 13.406 -1.623 1 98.25 91 LEU A N 1
ATOM 704 C CA . LEU A 1 91 ? -4.109 12.945 -0.345 1 98.25 91 LEU A CA 1
ATOM 705 C C . LEU A 1 91 ? -3.275 14.031 0.326 1 98.25 91 LEU A C 1
ATOM 707 O O . LEU A 1 91 ? -2.891 13.891 1.49 1 98.25 91 LEU A O 1
ATOM 711 N N . VAL A 1 92 ? -2.916 15.07 -0.374 1 98.62 92 VAL A N 1
ATOM 712 C CA . VAL A 1 92 ? -1.958 16.031 0.161 1 98.62 92 VAL A CA 1
ATOM 713 C C . VAL A 1 92 ? -2.701 17.234 0.73 1 98.62 92 VAL A C 1
ATOM 715 O O . VAL A 1 92 ? -3.889 17.422 0.46 1 98.62 92 VAL A O 1
ATOM 718 N N . GLY A 1 93 ? -2.025 18.031 1.564 1 98.44 93 GLY A N 1
ATOM 719 C CA . GLY A 1 93 ? -2.627 19.188 2.213 1 98.44 93 GLY A CA 1
ATOM 720 C C . GLY A 1 93 ? -3.59 18.812 3.324 1 98.44 93 GLY A C 1
ATOM 721 O O . GLY A 1 93 ? -4.336 19.656 3.816 1 98.44 93 GLY A O 1
ATOM 722 N N . ILE A 1 94 ? -3.627 17.531 3.66 1 98.56 94 ILE A N 1
ATOM 723 C CA . ILE A 1 94 ? -4.477 17.031 4.734 1 98.56 94 ILE A CA 1
ATOM 724 C C . ILE A 1 94 ? -3.756 15.906 5.484 1 98.56 94 ILE A C 1
ATOM 726 O O . ILE A 1 94 ? -2.617 15.562 5.156 1 98.56 94 ILE A O 1
ATOM 730 N N . ASP A 1 95 ? -4.387 15.422 6.527 1 98.62 95 ASP A N 1
ATOM 731 C CA . ASP A 1 95 ? -4.008 14.148 7.133 1 98.62 95 ASP A CA 1
ATOM 732 C C . ASP A 1 95 ? -4.789 12.992 6.512 1 98.62 95 ASP A C 1
ATOM 734 O O . ASP A 1 95 ? -5.961 12.781 6.836 1 98.62 95 ASP A O 1
ATOM 738 N N . ALA A 1 96 ? -4.043 12.273 5.684 1 98.56 96 ALA A N 1
ATOM 739 C CA . ALA A 1 96 ? -4.688 11.281 4.832 1 98.56 96 ALA A CA 1
ATOM 740 C C . ALA A 1 96 ? -4.613 9.891 5.465 1 98.56 96 ALA A C 1
ATOM 742 O O . ALA A 1 96 ? -4.609 8.883 4.758 1 98.56 96 ALA A O 1
ATOM 743 N N . THR A 1 97 ? -4.605 9.773 6.773 1 98.56 97 THR A N 1
ATOM 744 C CA . THR A 1 97 ? -4.379 8.523 7.492 1 98.56 97 THR A CA 1
ATOM 745 C C . THR A 1 97 ? -5.379 7.457 7.055 1 98.56 97 THR A C 1
ATOM 747 O O . THR A 1 97 ? -4.988 6.367 6.633 1 98.56 97 THR A O 1
ATOM 750 N N . ARG A 1 98 ? -6.648 7.781 7.082 1 98.31 98 ARG A N 1
ATOM 751 C CA . ARG A 1 98 ? -7.668 6.801 6.719 1 98.31 98 ARG A CA 1
ATOM 752 C C . ARG A 1 98 ? -7.586 6.449 5.238 1 98.31 98 ARG A C 1
ATOM 754 O O . ARG A 1 98 ? -7.73 5.285 4.863 1 98.31 98 ARG A O 1
ATOM 761 N N . ALA A 1 99 ? -7.391 7.477 4.402 1 98 99 ALA A N 1
ATOM 762 C CA . ALA A 1 99 ? -7.258 7.25 2.967 1 98 99 ALA A CA 1
ATOM 763 C C . ALA A 1 99 ? -6.105 6.297 2.666 1 98 99 ALA A C 1
ATOM 765 O O . ALA A 1 99 ? -6.246 5.375 1.86 1 98 99 ALA A O 1
ATOM 766 N N . VAL A 1 100 ? -5.027 6.461 3.318 1 97.5 100 VAL A N 1
ATOM 767 C CA . VAL A 1 100 ? -3.846 5.629 3.113 1 97.5 100 VAL A CA 1
ATOM 768 C C . VAL A 1 100 ? -4.117 4.215 3.617 1 97.5 100 VAL A C 1
ATOM 770 O O . VAL A 1 100 ? -3.736 3.234 2.973 1 97.5 100 VAL A O 1
ATOM 773 N N . ALA A 1 101 ? -4.785 4.117 4.727 1 96.94 101 ALA A N 1
ATOM 774 C CA . ALA A 1 101 ? -5.125 2.799 5.254 1 96.94 101 ALA A CA 1
ATOM 775 C C . ALA A 1 101 ? -5.961 2.006 4.25 1 96.94 101 ALA A C 1
ATOM 777 O O . ALA A 1 101 ? -5.777 0.795 4.102 1 96.94 101 ALA A O 1
ATOM 778 N N . LYS A 1 102 ? -6.766 2.695 3.604 1 95.12 102 LYS A N 1
ATOM 779 C CA . LYS A 1 102 ? -7.738 2.035 2.736 1 95.12 102 LYS A CA 1
ATOM 780 C C . LYS A 1 102 ? -7.309 2.115 1.273 1 95.12 102 LYS A C 1
ATOM 782 O O . LYS A 1 102 ? -7.961 1.542 0.398 1 95.12 102 LYS A O 1
ATOM 787 N N . MET A 1 103 ? -6.262 2.865 0.961 1 93.69 103 MET A N 1
ATOM 788 C CA . MET A 1 103 ? -5.918 3.227 -0.412 1 93.69 103 MET A CA 1
ATOM 789 C C . MET A 1 103 ? -7.133 3.777 -1.149 1 93.69 103 MET A C 1
ATOM 791 O O . MET A 1 103 ? -7.465 3.314 -2.242 1 93.69 103 MET A O 1
ATOM 795 N N . SER A 1 104 ? -7.77 4.699 -0.58 1 94.06 104 SER A N 1
ATOM 796 C CA . SER A 1 104 ? -9.016 5.27 -1.066 1 94.06 104 SER A CA 1
ATOM 797 C C . SER A 1 104 ? -8.906 6.777 -1.248 1 94.06 104 SER A C 1
ATOM 799 O O . SER A 1 104 ? -8.344 7.473 -0.397 1 94.06 104 SER A O 1
ATOM 801 N N . LEU A 1 105 ? -9.453 7.227 -2.395 1 94.5 105 LEU A N 1
ATOM 802 C CA . LEU A 1 105 ? -9.453 8.664 -2.645 1 94.5 105 LEU A CA 1
ATOM 803 C C . LEU A 1 105 ? -10.867 9.234 -2.527 1 94.5 105 LEU A C 1
ATOM 805 O O . LEU A 1 105 ? -11.125 10.359 -2.949 1 94.5 105 LEU A O 1
ATOM 809 N N . GLU A 1 106 ? -11.734 8.398 -1.987 1 94.19 106 GLU A N 1
ATOM 810 C CA . GLU A 1 106 ? -13.102 8.891 -1.783 1 94.19 106 GLU A CA 1
ATOM 811 C C . GLU A 1 106 ? -13.133 9.992 -0.728 1 94.19 106 GLU A C 1
ATOM 813 O O . GLU A 1 106 ? -12.445 9.906 0.289 1 94.19 106 GLU A O 1
ATOM 818 N N . PRO A 1 107 ? -13.961 10.938 -0.923 1 96.69 107 PRO A N 1
ATOM 819 C CA . PRO A 1 107 ? -14.008 12.086 -0.015 1 96.69 107 PRO A CA 1
ATOM 820 C C . PRO A 1 107 ? -14.234 11.672 1.439 1 96.69 107 PRO A C 1
ATOM 822 O O . PRO A 1 107 ? -13.672 12.289 2.352 1 96.69 107 PRO A O 1
ATOM 825 N N . GLU A 1 108 ? -15.008 10.656 1.712 1 96.81 108 GLU A N 1
ATOM 826 C CA . GLU A 1 108 ? -15.312 10.25 3.078 1 96.81 108 GLU A CA 1
ATOM 827 C C . GLU A 1 108 ? -14.086 9.664 3.77 1 96.81 108 GLU A C 1
ATOM 829 O O . GLU A 1 108 ? -14.031 9.609 5 1 96.81 108 GLU A O 1
ATOM 834 N N . ASP A 1 109 ? -13.125 9.297 2.988 1 97.44 109 ASP A N 1
ATOM 835 C CA . ASP A 1 109 ? -11.938 8.656 3.557 1 97.44 109 ASP A CA 1
ATOM 836 C C . ASP A 1 109 ? -10.805 9.664 3.725 1 97.44 109 ASP A C 1
ATOM 838 O O . ASP A 1 109 ? -9.781 9.359 4.336 1 97.44 109 ASP A O 1
ATOM 842 N N . LEU A 1 110 ? -10.961 10.859 3.199 1 97.88 110 LEU A N 1
ATOM 843 C CA . LEU A 1 110 ? -9.922 11.891 3.277 1 97.88 110 LEU A CA 1
ATOM 844 C C . LEU A 1 110 ? -9.914 12.547 4.652 1 97.88 110 LEU A C 1
ATOM 846 O O . LEU A 1 110 ? -10.172 13.742 4.773 1 97.88 110 LEU A O 1
ATOM 850 N N . THR A 1 111 ? -9.57 11.727 5.672 1 97.75 111 THR A N 1
ATOM 851 C CA . THR A 1 111 ? -9.555 12.125 7.078 1 97.75 111 THR A CA 1
ATOM 852 C C . THR A 1 111 ? -8.5 11.328 7.852 1 97.75 111 THR A C 1
ATOM 854 O O . THR A 1 111 ? -8 10.32 7.363 1 97.75 111 THR A O 1
ATOM 857 N N . SER A 1 112 ? -8.195 11.781 9.008 1 97.38 112 SER A N 1
ATOM 858 C CA . SER A 1 112 ? -7.246 11.102 9.875 1 97.38 112 SER A CA 1
ATOM 859 C C . SER A 1 112 ? -7.93 10.008 10.695 1 97.38 112 SER A C 1
ATOM 861 O O . SER A 1 112 ? -7.258 9.18 11.312 1 97.38 112 SER A O 1
ATOM 863 N N . ASP A 1 113 ? -9.25 9.953 10.766 1 96.94 113 ASP A N 1
ATOM 864 C CA . ASP A 1 113 ? -10.031 9.086 11.641 1 96.94 113 ASP A CA 1
ATOM 865 C C . ASP A 1 113 ? -9.992 7.637 11.156 1 96.94 113 ASP A C 1
ATOM 867 O O . ASP A 1 113 ? -10.5 7.32 10.078 1 96.94 113 ASP A O 1
ATOM 871 N N . VAL A 1 114 ? -9.516 6.715 12.062 1 96.81 114 VAL A N 1
ATOM 872 C CA . VAL A 1 114 ? -9.383 5.324 11.641 1 96.81 114 VAL A CA 1
ATOM 873 C C . VAL A 1 114 ? -10.445 4.473 12.336 1 96.81 114 VAL A C 1
ATOM 875 O O . VAL A 1 114 ? -10.375 3.242 12.305 1 96.81 114 VAL A O 1
ATOM 878 N N . THR A 1 115 ? -11.375 5.105 13 1 95.81 115 THR A N 1
ATOM 879 C CA . THR A 1 115 ? -12.422 4.379 13.703 1 95.81 115 THR A CA 1
ATOM 880 C C . THR A 1 115 ? -13.18 3.461 12.75 1 95.81 115 THR A C 1
ATOM 882 O O . THR A 1 115 ? -13.547 3.869 11.641 1 95.81 115 THR A O 1
ATOM 885 N N . GLY A 1 116 ? -13.352 2.191 13.133 1 94.69 116 GLY A N 1
ATOM 886 C CA . GLY A 1 116 ? -14.18 1.253 12.391 1 94.69 116 GLY A CA 1
ATOM 887 C C . GLY A 1 116 ? -13.422 0.529 11.297 1 94.69 116 GLY A C 1
ATOM 888 O O . GLY A 1 116 ? -13.984 -0.316 10.602 1 94.69 116 GLY A O 1
ATOM 889 N N . LEU A 1 117 ? -12.188 0.776 11.148 1 95.06 117 LEU A N 1
ATOM 890 C CA . LEU A 1 117 ? -11.414 0.097 10.109 1 95.06 117 LEU A CA 1
ATOM 891 C C . LEU A 1 117 ? -11.086 -1.331 10.531 1 95.06 117 LEU A C 1
ATOM 893 O O . LEU A 1 117 ? -10.852 -1.598 11.711 1 95.06 117 LEU A O 1
ATOM 897 N N . ALA A 1 118 ? -11.078 -2.201 9.547 1 92.94 118 ALA A N 1
ATOM 898 C CA . ALA A 1 118 ? -10.711 -3.598 9.766 1 92.94 118 ALA A CA 1
ATOM 899 C C . ALA A 1 118 ? -9.227 -3.727 10.102 1 92.94 118 ALA A C 1
ATOM 901 O O . ALA A 1 118 ? -8.43 -2.844 9.773 1 92.94 118 ALA A O 1
ATOM 902 N N . ASP A 1 119 ? -8.828 -4.832 10.742 1 94.5 119 ASP A N 1
ATOM 903 C CA . ASP A 1 119 ? -7.441 -5.109 11.094 1 94.5 119 ASP A CA 1
ATOM 904 C C . ASP A 1 119 ? -6.539 -5.031 9.859 1 94.5 119 ASP A C 1
ATOM 906 O O . ASP A 1 119 ? -5.43 -4.5 9.93 1 94.5 119 ASP A O 1
ATOM 910 N N . ALA A 1 120 ? -6.988 -5.543 8.766 1 93.94 120 ALA A N 1
ATOM 911 C CA . ALA A 1 120 ? -6.184 -5.555 7.547 1 93.94 120 ALA A CA 1
ATOM 912 C C . ALA A 1 120 ? -5.82 -4.141 7.117 1 93.94 120 ALA A C 1
ATOM 914 O O . ALA A 1 120 ? -4.695 -3.891 6.668 1 93.94 120 ALA A O 1
ATOM 915 N N . HIS A 1 121 ? -6.805 -3.246 7.297 1 96.06 121 HIS A N 1
ATOM 916 C CA . HIS A 1 121 ? -6.543 -1.86 6.922 1 96.06 121 HIS A CA 1
ATOM 917 C C . HIS A 1 121 ? -5.539 -1.216 7.875 1 96.06 121 HIS A C 1
ATOM 919 O O . HIS A 1 121 ? -4.664 -0.461 7.445 1 96.06 121 HIS A O 1
ATOM 925 N N . LEU A 1 122 ? -5.691 -1.521 9.125 1 96.88 122 LEU A N 1
ATOM 926 C CA . LEU A 1 122 ? -4.762 -0.975 10.102 1 96.88 122 LEU A CA 1
ATOM 927 C C . LEU A 1 122 ? -3.354 -1.519 9.883 1 96.88 122 LEU A C 1
ATOM 929 O O . LEU A 1 122 ? -2.375 -0.774 9.969 1 96.88 122 LEU A O 1
ATOM 933 N N . VAL A 1 123 ? -3.271 -2.77 9.586 1 94.81 123 VAL A N 1
ATOM 934 C CA . VAL A 1 123 ? -1.987 -3.381 9.25 1 94.81 123 VAL A CA 1
ATOM 935 C C . VAL A 1 123 ? -1.403 -2.715 8.008 1 94.81 123 VAL A C 1
ATOM 937 O O . VAL A 1 123 ? -0.224 -2.355 7.984 1 94.81 123 VAL A O 1
ATOM 940 N N . ALA A 1 124 ? -2.236 -2.535 6.98 1 94.12 124 ALA A N 1
ATOM 941 C CA . ALA A 1 124 ? -1.807 -1.876 5.75 1 94.12 124 ALA A CA 1
ATOM 942 C C . ALA A 1 124 ? -1.294 -0.467 6.031 1 94.12 124 ALA A C 1
ATOM 944 O O . ALA A 1 124 ? -0.278 -0.046 5.473 1 94.12 124 ALA A O 1
ATOM 945 N N . LEU A 1 125 ? -1.973 0.213 6.891 1 97 125 LEU A N 1
ATOM 946 C CA . LEU A 1 125 ? -1.555 1.56 7.266 1 97 125 LEU A CA 1
ATOM 947 C C . LEU A 1 125 ? -0.15 1.548 7.859 1 97 125 LEU A C 1
ATOM 949 O O . LEU A 1 125 ? 0.715 2.314 7.43 1 97 125 LEU A O 1
ATOM 953 N N . ASP A 1 126 ? 0.067 0.68 8.828 1 96.12 126 ASP A N 1
ATOM 954 C CA . ASP A 1 126 ? 1.381 0.593 9.461 1 96.12 126 ASP A CA 1
ATOM 955 C C . ASP A 1 126 ? 2.459 0.246 8.438 1 96.12 126 ASP A C 1
ATOM 957 O O . ASP A 1 126 ? 3.535 0.851 8.43 1 96.12 126 ASP A O 1
ATOM 961 N N . GLU A 1 127 ? 2.16 -0.675 7.562 1 92.12 127 GLU A N 1
ATOM 962 C CA . GLU A 1 127 ? 3.139 -1.119 6.578 1 92.12 127 GLU A CA 1
ATOM 963 C C . GLU A 1 127 ? 3.449 -0.014 5.57 1 92.12 127 GLU A C 1
ATOM 965 O O . GLU A 1 127 ? 4.613 0.217 5.234 1 92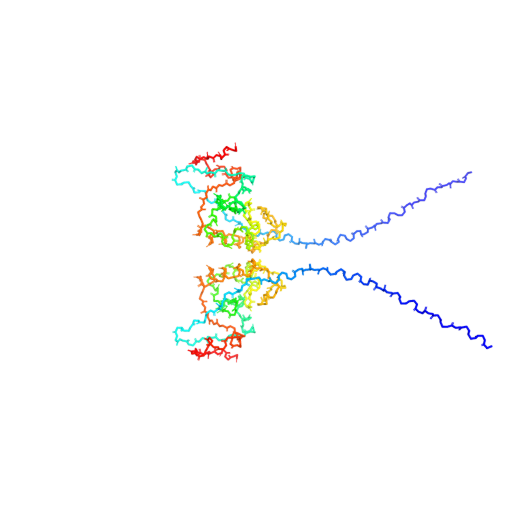.12 127 GLU A O 1
ATOM 970 N N . THR A 1 128 ? 2.449 0.65 5.102 1 94.06 128 THR A N 1
ATOM 971 C CA . THR A 1 128 ? 2.637 1.729 4.141 1 94.06 128 THR A CA 1
ATOM 972 C C . THR A 1 128 ? 3.348 2.914 4.785 1 94.06 128 THR A C 1
ATOM 974 O O . THR A 1 128 ? 4.234 3.52 4.18 1 94.06 128 THR A O 1
ATOM 977 N N . PHE A 1 129 ? 2.955 3.215 5.98 1 96.62 129 PHE A N 1
ATOM 978 C CA . PHE A 1 129 ? 3.574 4.309 6.719 1 96.62 129 PHE A CA 1
ATOM 979 C C . PHE A 1 129 ? 5.074 4.086 6.859 1 96.62 129 PHE A C 1
ATOM 981 O O . PHE A 1 129 ? 5.875 4.945 6.492 1 96.62 129 PHE A O 1
ATOM 988 N N . GLU A 1 130 ? 5.438 2.928 7.305 1 93.88 130 GLU A N 1
ATOM 989 C CA . GLU A 1 130 ? 6.84 2.615 7.547 1 93.88 130 GLU A CA 1
ATOM 990 C C . GLU A 1 130 ? 7.57 2.307 6.242 1 93.88 130 GLU A C 1
ATOM 992 O O . GLU A 1 130 ? 8.633 2.875 5.973 1 93.88 130 GLU A O 1
ATOM 997 N N . GLY A 1 131 ? 7 1.501 5.473 1 89.94 131 GLY A N 1
ATOM 998 C CA . GLY A 1 131 ? 7.707 0.957 4.32 1 89.94 131 GLY A CA 1
ATOM 999 C C . GLY A 1 131 ? 7.754 1.911 3.143 1 89.94 131 GLY A C 1
ATOM 1000 O O . GLY A 1 131 ? 8.641 1.812 2.291 1 89.94 131 GLY A O 1
ATOM 1001 N N . THR A 1 132 ? 6.875 2.852 3.098 1 92.75 132 THR A N 1
ATOM 1002 C CA . THR A 1 132 ? 6.824 3.764 1.96 1 92.75 132 THR A CA 1
ATOM 1003 C C . THR A 1 132 ? 7.18 5.184 2.391 1 92.75 132 THR A C 1
ATOM 1005 O O . THR A 1 132 ? 8.227 5.715 2 1 92.75 132 THR A O 1
ATOM 1008 N N . TYR A 1 133 ? 6.461 5.719 3.291 1 96.69 133 TYR A N 1
ATOM 1009 C CA . TYR A 1 133 ? 6.562 7.148 3.545 1 96.69 133 TYR A CA 1
ATOM 1010 C C . TYR A 1 133 ? 7.754 7.465 4.441 1 96.69 133 TYR A C 1
ATOM 1012 O O . TYR A 1 133 ? 8.562 8.336 4.121 1 96.69 133 TYR A O 1
ATOM 1020 N N . MET A 1 134 ? 7.93 6.699 5.504 1 96.19 134 MET A N 1
ATOM 1021 C CA . MET A 1 134 ? 9.094 6.922 6.359 1 96.19 134 MET A CA 1
ATOM 1022 C C . MET A 1 134 ? 10.383 6.613 5.613 1 96.19 134 MET A C 1
ATOM 1024 O O . MET A 1 134 ? 11.414 7.242 5.859 1 96.19 134 MET A O 1
ATOM 1028 N N . ALA A 1 135 ? 10.281 5.715 4.676 1 92.62 135 ALA A N 1
ATOM 1029 C CA . ALA A 1 135 ? 11.477 5.273 3.949 1 92.62 135 ALA A CA 1
ATOM 1030 C C . ALA A 1 135 ? 11.828 6.254 2.838 1 92.62 135 ALA A C 1
ATOM 1032 O O . ALA A 1 135 ? 13.008 6.453 2.531 1 92.62 135 ALA A O 1
ATOM 1033 N N . LYS A 1 136 ? 10.867 6.941 2.266 1 94.25 136 LYS A N 1
ATOM 1034 C CA . LYS A 1 136 ? 11.109 7.641 1.007 1 94.25 136 LYS A CA 1
ATOM 1035 C C . LYS A 1 136 ? 11.086 9.156 1.207 1 94.25 136 LYS A C 1
ATOM 1037 O O . LYS A 1 136 ? 11.703 9.898 0.44 1 94.25 136 LYS A O 1
ATOM 1042 N N . TYR A 1 137 ? 10.367 9.656 2.205 1 97.5 137 TYR A N 1
ATOM 1043 C CA . TYR A 1 137 ? 10.117 11.094 2.266 1 97.5 137 TYR A CA 1
ATOM 1044 C C . TYR A 1 137 ? 10.586 11.672 3.6 1 97.5 137 TYR A C 1
ATOM 1046 O O . TYR A 1 137 ? 10.477 11.016 4.637 1 97.5 137 TYR A O 1
ATOM 1054 N N . PRO A 1 138 ? 11.094 12.906 3.531 1 97.06 138 PRO A N 1
ATOM 1055 C CA . PRO A 1 138 ? 11.484 13.555 4.785 1 97.06 138 PRO A CA 1
ATOM 1056 C C . PRO A 1 138 ? 10.289 13.922 5.66 1 97.06 138 PRO A C 1
ATOM 1058 O O . PRO A 1 138 ? 9.25 14.336 5.145 1 97.06 138 PRO A O 1
ATOM 1061 N N . VAL A 1 139 ? 10.508 13.789 6.895 1 96.94 139 VAL A N 1
ATOM 1062 C CA . VAL A 1 139 ? 9.555 14.281 7.883 1 96.94 139 VAL A CA 1
ATOM 1063 C C . VAL A 1 139 ? 9.836 15.75 8.18 1 96.94 139 VAL A C 1
ATOM 1065 O O . VAL A 1 139 ? 10.969 16.109 8.523 1 96.94 139 VAL A O 1
ATOM 1068 N N . VAL A 1 140 ? 8.789 16.609 8.094 1 96.5 140 VAL A N 1
ATOM 1069 C CA . VAL A 1 140 ? 9.062 18.031 8.227 1 96.5 140 VAL A CA 1
ATOM 1070 C C . VAL A 1 140 ? 8.336 18.578 9.453 1 96.5 140 VAL A C 1
ATOM 1072 O O . VAL A 1 140 ? 8.469 19.766 9.781 1 96.5 140 VAL A O 1
ATOM 1075 N N . GLY A 1 141 ? 7.535 17.797 10.117 1 96.19 141 GLY A N 1
ATOM 1076 C CA . GLY A 1 141 ? 6.82 18.234 11.305 1 96.19 141 GLY A CA 1
ATOM 1077 C C . GLY A 1 141 ? 5.699 17.297 11.703 1 96.19 141 GLY A C 1
ATOM 1078 O O . GLY A 1 141 ? 5.652 16.141 11.258 1 96.19 141 GLY A O 1
ATOM 1079 N N . TYR A 1 142 ? 4.887 17.781 12.625 1 96.44 142 TYR A N 1
ATOM 1080 C CA . TYR A 1 142 ? 3.805 16.969 13.18 1 96.44 142 TYR A CA 1
ATOM 1081 C C . TYR A 1 142 ? 2.535 17.797 13.344 1 96.44 142 TYR A C 1
ATOM 1083 O O . TYR A 1 142 ? 2.602 19.016 13.523 1 96.44 142 TYR A O 1
ATOM 1091 N N . LEU A 1 143 ? 1.472 17.125 13.242 1 96.81 143 LEU A N 1
ATOM 1092 C CA . LEU A 1 143 ? 0.2 17.797 13.492 1 96.81 143 LEU A CA 1
ATOM 1093 C C . LEU A 1 143 ? -0.004 18.047 14.977 1 96.81 143 LEU A C 1
ATOM 1095 O O . LEU A 1 143 ? 0.422 17.234 15.812 1 96.81 143 LEU A O 1
ATOM 1099 N N . ASP A 1 144 ? -0.754 19.031 15.281 1 94.94 144 ASP A N 1
ATOM 1100 C CA . ASP A 1 144 ? -0.877 19.531 16.641 1 94.94 144 ASP A CA 1
ATOM 1101 C C . ASP A 1 144 ? -1.621 18.531 17.531 1 94.94 144 ASP A C 1
ATOM 1103 O O . ASP A 1 144 ? -1.38 18.469 18.734 1 94.94 144 ASP A O 1
ATOM 1107 N N . TYR A 1 145 ? -2.494 17.719 16.969 1 94.5 145 TYR A N 1
ATOM 1108 C CA . TYR A 1 145 ? -3.25 16.812 17.828 1 94.5 145 TYR A CA 1
ATOM 1109 C C . TYR A 1 145 ? -2.336 15.773 18.453 1 94.5 145 TYR A C 1
ATOM 1111 O O . TYR A 1 145 ? -2.693 15.148 19.453 1 94.5 145 TYR A O 1
ATOM 1119 N N . LEU A 1 146 ? -1.17 15.531 17.875 1 93.25 146 LEU A N 1
ATOM 1120 C CA . LEU A 1 146 ? -0.229 14.578 18.453 1 93.25 146 LEU A CA 1
ATOM 1121 C C . LEU A 1 146 ? 0.31 15.086 19.781 1 93.25 146 LEU A C 1
ATOM 1123 O O . LEU A 1 146 ? 0.613 14.297 20.688 1 93.25 146 LEU A O 1
ATOM 1127 N N . LEU A 1 147 ? 0.417 16.406 19.859 1 89.69 147 LEU A N 1
ATOM 1128 C CA . LEU A 1 147 ? 0.854 17 21.109 1 89.69 147 LEU A CA 1
ATOM 1129 C C . LEU A 1 147 ? -0.136 16.703 22.234 1 89.69 147 LEU A C 1
ATOM 1131 O O . LEU A 1 147 ? 0.264 16.484 23.391 1 89.69 147 LEU A O 1
ATOM 1135 N N . GLU A 1 148 ? -1.329 16.719 21.875 1 89.19 148 GLU A N 1
ATOM 1136 C CA . GLU A 1 148 ? -2.377 16.453 22.859 1 89.19 148 GLU A CA 1
ATOM 1137 C C . GLU A 1 148 ? -2.459 14.969 23.203 1 89.19 148 GLU A C 1
ATOM 1139 O O . GLU A 1 148 ? -2.629 14.594 24.359 1 89.19 148 GLU A O 1
ATOM 1144 N N . LYS A 1 149 ? -2.297 14.156 22.234 1 90.12 149 LYS A N 1
ATOM 1145 C CA . LYS A 1 149 ? -2.449 12.719 22.391 1 90.12 149 LYS A CA 1
ATOM 1146 C C . LYS A 1 149 ? -1.236 12.109 23.094 1 90.12 149 LYS A C 1
ATOM 1148 O O . LYS A 1 149 ? -1.374 11.188 23.891 1 90.12 149 LYS A O 1
ATOM 1153 N N . TYR A 1 150 ? -0.104 12.664 22.719 1 91 150 TYR A N 1
ATOM 1154 C CA . TYR A 1 150 ? 1.132 12.109 23.25 1 91 150 TYR A CA 1
ATOM 1155 C C . TYR A 1 150 ? 2.039 13.211 23.797 1 91 150 TYR A C 1
ATOM 1157 O O . TYR A 1 150 ? 3.176 13.359 23.344 1 91 150 TYR A O 1
ATOM 1165 N N . PRO A 1 151 ? 1.648 13.852 24.781 1 90.19 151 PRO A N 1
ATOM 1166 C CA . PRO A 1 151 ? 2.477 14.945 25.297 1 90.19 151 PRO A CA 1
ATOM 1167 C C . PRO A 1 151 ? 3.85 14.477 25.781 1 90.19 151 PRO A C 1
ATOM 1169 O O . PRO A 1 151 ? 4.836 15.211 25.656 1 90.19 151 PRO A O 1
ATOM 1172 N N . GLU A 1 152 ? 3.953 13.25 26.234 1 90.5 152 GLU A N 1
ATOM 1173 C CA . GLU A 1 152 ? 5.211 12.727 26.75 1 90.5 152 GLU A CA 1
ATOM 1174 C C . GLU A 1 152 ? 6.258 12.586 25.656 1 90.5 152 GLU A C 1
ATOM 1176 O O . GLU A 1 152 ? 7.453 12.742 25.906 1 90.5 152 GLU A O 1
ATOM 1181 N N . LYS A 1 153 ? 5.801 12.367 24.5 1 89.56 153 LYS A N 1
ATOM 1182 C CA . LYS A 1 153 ? 6.727 12.18 23.375 1 89.56 153 LYS A CA 1
ATOM 1183 C C . LYS A 1 153 ? 7.348 13.508 22.953 1 89.56 153 LYS A C 1
ATOM 1185 O O . LYS A 1 153 ? 8.375 13.531 22.266 1 89.56 153 LYS A O 1
ATOM 1190 N N . PHE A 1 154 ? 6.754 14.586 23.375 1 90.06 154 PHE A N 1
ATOM 1191 C CA . PHE A 1 154 ? 7.258 15.898 23 1 90.06 154 PHE A CA 1
ATOM 1192 C C . PHE A 1 154 ? 7.93 16.594 24.172 1 90.06 154 PHE A C 1
ATOM 1194 O O . PHE A 1 154 ? 8.367 17.734 24.062 1 90.06 154 PHE A O 1
ATOM 1201 N N . ALA A 1 155 ? 8.023 15.977 25.312 1 85.5 155 ALA A N 1
ATOM 1202 C CA . ALA A 1 155 ? 8.516 16.578 26.547 1 85.5 155 ALA A CA 1
ATOM 1203 C C . ALA A 1 155 ? 9.922 17.141 26.359 1 85.5 155 ALA A C 1
ATOM 1205 O O . ALA A 1 155 ? 10.242 18.219 26.859 1 85.5 155 ALA A O 1
ATOM 1206 N N . ASN A 1 156 ? 10.82 16.469 25.641 1 83.5 156 ASN A N 1
ATOM 1207 C CA . ASN A 1 156 ? 12.195 16.938 25.5 1 83.5 156 ASN A CA 1
ATOM 1208 C C . ASN A 1 156 ? 12.469 17.422 24.078 1 83.5 156 ASN A C 1
ATOM 1210 O O . ASN A 1 156 ? 13.609 17.359 23.594 1 83.5 156 ASN A O 1
ATOM 1214 N N . VAL A 1 157 ? 11.391 17.844 23.422 1 87.12 157 VAL A N 1
ATOM 1215 C CA . VAL A 1 157 ? 11.523 18.312 22.047 1 87.12 157 VAL A CA 1
ATOM 1216 C C . VAL A 1 157 ? 11.062 19.766 21.953 1 87.12 157 VAL A C 1
ATOM 1218 O O . VAL A 1 157 ? 9.992 20.109 22.453 1 87.12 157 VAL A O 1
ATOM 1221 N N . GLN A 1 158 ? 11.883 20.625 21.562 1 87.81 158 GLN A N 1
ATOM 1222 C CA . GLN A 1 158 ? 11.445 21.984 21.266 1 87.81 158 GLN A CA 1
ATOM 1223 C C . GLN A 1 158 ? 10.516 22.016 20.062 1 87.81 158 GLN A C 1
ATOM 1225 O O . GLN A 1 158 ? 10.836 21.453 19.016 1 87.81 158 GLN A O 1
ATOM 1230 N N . THR A 1 159 ? 9.352 22.625 20.266 1 87.56 159 THR A N 1
ATOM 1231 C CA . THR A 1 159 ? 8.383 22.719 19.188 1 87.56 159 THR A CA 1
ATOM 1232 C C . THR A 1 159 ? 8.258 24.156 18.688 1 87.56 159 THR A C 1
ATOM 1234 O O . THR A 1 159 ? 8.375 25.094 19.469 1 87.56 159 THR A O 1
ATOM 1237 N N . ILE A 1 160 ? 8.211 24.266 17.375 1 86.5 160 ILE A N 1
ATOM 1238 C CA . ILE A 1 160 ? 8 25.578 16.781 1 86.5 160 ILE A CA 1
ATOM 1239 C C . ILE A 1 160 ? 6.719 25.578 15.953 1 86.5 160 ILE A C 1
ATOM 1241 O O . ILE A 1 160 ? 6.418 24.594 15.281 1 86.5 160 ILE A O 1
ATOM 1245 N N . ARG A 1 161 ? 5.77 26.578 16.172 1 81.81 161 ARG A N 1
ATOM 1246 C CA . ARG A 1 161 ? 4.566 26.734 15.367 1 81.81 161 ARG A CA 1
ATOM 1247 C C . ARG A 1 161 ? 4.73 27.859 14.344 1 81.81 161 ARG A C 1
ATOM 1249 O O . ARG A 1 161 ? 5.363 28.875 14.633 1 81.81 161 ARG A O 1
ATOM 1256 N N . GLU A 1 162 ? 4.512 27.438 13.078 1 59.12 162 GLU A N 1
ATOM 1257 C CA . GLU A 1 162 ? 4.531 28.547 12.125 1 59.12 162 GLU A CA 1
ATOM 1258 C C . GLU A 1 162 ? 3.504 29.609 12.492 1 59.12 162 GLU A C 1
ATOM 1260 O O . GLU A 1 162 ? 2.367 29.281 12.844 1 59.12 162 GLU A O 1
ATOM 1265 N N . GLU A 1 163 ? 3.961 30.719 13.078 1 50.19 163 GLU A N 1
ATOM 1266 C CA . GLU A 1 163 ? 3.066 31.859 13.25 1 50.19 163 GLU A CA 1
ATOM 1267 C C . GLU A 1 163 ? 2.408 32.25 11.93 1 50.19 163 GLU A C 1
ATOM 1269 O O . GLU A 1 163 ? 3.078 32.312 10.898 1 50.19 163 GLU A O 1
ATOM 1274 N N . LEU A 1 164 ? 1.081 31.734 11.812 1 42.81 164 LEU A N 1
ATOM 1275 C CA . LEU A 1 164 ? 0.381 32.344 10.695 1 42.81 164 LEU A CA 1
ATOM 1276 C C . LEU A 1 164 ? 0.596 33.844 10.68 1 42.81 164 LEU A C 1
ATOM 1278 O O . LEU A 1 164 ? 0.698 34.469 11.734 1 42.81 164 LEU A O 1
ATOM 1282 N N . MET B 1 1 ? -73.375 -2.818 -37.781 1 28.25 1 MET B N 1
ATOM 1283 C CA . MET B 1 1 ? -72 -3.078 -38.25 1 28.25 1 MET B CA 1
ATOM 1284 C C . MET B 1 1 ? -71 -2.057 -37.719 1 28.25 1 MET B C 1
ATOM 1286 O O . MET B 1 1 ? -70.125 -1.586 -38.438 1 28.25 1 MET B O 1
ATOM 1290 N N . LEU B 1 2 ? -71.438 -1.547 -36.5 1 31.08 2 LEU B N 1
ATOM 1291 C CA . LEU B 1 2 ? -70.812 -0.479 -35.719 1 31.08 2 LEU B CA 1
ATOM 1292 C C . LEU B 1 2 ? -69.375 -0.773 -35.406 1 31.08 2 LEU B C 1
ATOM 1294 O O . LEU B 1 2 ? -69.062 -1.737 -34.719 1 31.08 2 LEU B O 1
ATOM 1298 N N . SER B 1 3 ? -68.562 -0.552 -36.5 1 27.02 3 SER B N 1
ATOM 1299 C CA . SER B 1 3 ? -67.125 -0.691 -36.656 1 27.02 3 SER B CA 1
ATOM 1300 C C . SER B 1 3 ? -66.375 0.199 -35.656 1 27.02 3 SER B C 1
ATOM 1302 O O . SER B 1 3 ? -66.25 1.404 -35.875 1 27.02 3 SER B O 1
ATOM 1304 N N . LEU B 1 4 ? -66.875 0.323 -34.406 1 32.41 4 LEU B N 1
ATOM 1305 C CA . LEU B 1 4 ? -66.125 1.144 -33.438 1 32.41 4 LEU B CA 1
ATOM 1306 C C . LEU B 1 4 ? -64.625 0.835 -33.5 1 32.41 4 LEU B C 1
ATOM 1308 O O . LEU B 1 4 ? -64.188 -0.309 -33.312 1 32.41 4 LEU B O 1
ATOM 1312 N N . LYS B 1 5 ? -63.969 1.703 -34.281 1 30.69 5 LYS B N 1
ATOM 1313 C CA . LYS B 1 5 ? -62.562 1.86 -34.594 1 30.69 5 LYS B CA 1
ATOM 1314 C C . LYS B 1 5 ? -61.688 1.617 -33.344 1 30.69 5 LYS B C 1
ATOM 1316 O O . LYS B 1 5 ? -62.188 1.696 -32.219 1 30.69 5 LYS B O 1
ATOM 1321 N N . SER B 1 6 ? -60.312 1.362 -33.625 1 32.22 6 SER B N 1
ATOM 1322 C CA . SER B 1 6 ? -59 0.953 -33.156 1 32.22 6 SER B CA 1
ATOM 1323 C C . SER B 1 6 ? -58.469 1.896 -32.094 1 32.22 6 SER B C 1
ATOM 1325 O O . SER B 1 6 ? -58.5 3.117 -32.25 1 32.22 6 SER B O 1
ATOM 1327 N N . PHE B 1 7 ? -58.719 1.629 -30.797 1 33.91 7 PHE B N 1
ATOM 1328 C CA . PHE B 1 7 ? -58.062 2.211 -29.625 1 33.91 7 PHE B CA 1
ATOM 1329 C C . PHE B 1 7 ? -56.562 2.393 -29.859 1 33.91 7 PHE B C 1
ATOM 1331 O O . PHE B 1 7 ? -55.875 1.446 -30.234 1 33.91 7 PHE B O 1
ATOM 1338 N N . SER B 1 8 ? -56.219 3.582 -30.453 1 32.34 8 SER B N 1
ATOM 1339 C CA . SER B 1 8 ? -54.812 4.016 -30.578 1 32.34 8 SER B CA 1
ATOM 1340 C C . SER B 1 8 ? -54.062 3.816 -29.266 1 32.34 8 SER B C 1
ATOM 1342 O O . SER B 1 8 ? -54.5 4.316 -28.219 1 32.34 8 SER B O 1
ATOM 1344 N N . LEU B 1 9 ? -53.5 2.578 -29.031 1 31.95 9 LEU B N 1
ATOM 1345 C CA . LEU B 1 9 ? -52.531 2.246 -28.016 1 31.95 9 LEU B CA 1
ATOM 1346 C C . LEU B 1 9 ? -51.5 3.365 -27.859 1 31.95 9 LEU B C 1
ATOM 1348 O O . LEU B 1 9 ? -50.781 3.674 -28.812 1 31.95 9 LEU B O 1
ATOM 1352 N N . ALA B 1 10 ? -51.906 4.508 -27.234 1 31.34 10 ALA B N 1
ATOM 1353 C CA . ALA B 1 10 ? -50.969 5.551 -26.812 1 31.34 10 ALA B CA 1
ATOM 1354 C C . ALA B 1 10 ? -49.688 4.949 -26.297 1 31.34 10 ALA B C 1
ATOM 1356 O O . ALA B 1 10 ? -49.688 4.066 -25.438 1 31.34 10 ALA B O 1
ATOM 1357 N N . SER B 1 11 ? -48.625 4.895 -27.188 1 33.69 11 SER B N 1
ATOM 1358 C CA . SER B 1 11 ? -47.219 4.605 -26.922 1 33.69 11 SER B CA 1
ATOM 1359 C C . SER B 1 11 ? -46.75 5.34 -25.672 1 33.69 11 SER B C 1
ATOM 1361 O O . SER B 1 11 ? -46.75 6.57 -25.625 1 33.69 11 SER B O 1
ATOM 1363 N N . ILE B 1 12 ? -47.25 5.012 -24.5 1 34.62 12 ILE B N 1
ATOM 1364 C CA . ILE B 1 12 ? -46.562 5.5 -23.297 1 34.62 12 ILE B CA 1
ATOM 1365 C C . ILE B 1 12 ? -45.062 5.465 -23.531 1 34.62 12 ILE B C 1
ATOM 1367 O O . ILE B 1 12 ? -44.469 4.395 -23.703 1 34.62 12 ILE B O 1
ATOM 1371 N N . LEU B 1 13 ? -44.531 6.438 -24.266 1 30.44 13 LEU B N 1
ATOM 1372 C CA . LEU B 1 13 ? -43.094 6.734 -24.281 1 30.44 13 LEU B CA 1
ATOM 1373 C C . LEU B 1 13 ? -42.5 6.676 -22.875 1 30.44 13 LEU B C 1
ATOM 1375 O O . LEU B 1 13 ? -42.844 7.496 -22.016 1 30.44 13 LEU B O 1
ATOM 1379 N N . CYS B 1 14 ? -42.562 5.5 -22.25 1 31.44 14 CYS B N 1
ATOM 1380 C CA . CYS B 1 14 ? -41.781 5.301 -21.047 1 31.44 14 CYS B CA 1
ATOM 1381 C C . CYS B 1 14 ? -40.406 6.004 -21.156 1 31.44 14 CYS B C 1
ATOM 1383 O O . CYS B 1 14 ? -39.594 5.629 -21.969 1 31.44 14 CYS B O 1
ATOM 1385 N N . ILE B 1 15 ? -40.438 7.301 -21.094 1 34.97 15 ILE B N 1
ATOM 1386 C CA . ILE B 1 15 ? -39.188 8.016 -20.797 1 34.97 15 ILE B CA 1
ATOM 1387 C C . ILE B 1 15 ? -38.406 7.246 -19.734 1 34.97 15 ILE B C 1
ATOM 1389 O O . ILE B 1 15 ? -38.812 7.176 -18.578 1 34.97 15 ILE B O 1
ATOM 1393 N N . VAL B 1 16 ? -38.062 5.949 -20.031 1 33.72 16 VAL B N 1
ATOM 1394 C CA . VAL B 1 16 ? -36.969 5.391 -19.234 1 33.72 16 VAL B CA 1
ATOM 1395 C C . VAL B 1 16 ? -35.938 6.469 -18.969 1 33.72 16 VAL B C 1
ATOM 1397 O O . VAL B 1 16 ? -35.312 6.973 -19.906 1 33.72 16 VAL B O 1
ATOM 1400 N N . PHE B 1 17 ? -36.156 7.387 -18.141 1 31 17 PHE B N 1
ATOM 1401 C CA . PHE B 1 17 ? -35.062 8.07 -17.469 1 31 17 PHE B CA 1
ATOM 1402 C C . PHE B 1 17 ? -33.906 7.129 -17.234 1 31 17 PHE B C 1
ATOM 1404 O O . PHE B 1 17 ? -33.969 6.223 -16.406 1 31 17 PHE B O 1
ATOM 1411 N N . GLN B 1 18 ? -33.219 6.68 -18.312 1 30.06 18 GLN B N 1
ATOM 1412 C CA . GLN B 1 18 ? -31.844 6.277 -18.156 1 30.06 18 GLN B CA 1
ATOM 1413 C C . GLN B 1 18 ? -31.109 7.215 -17.203 1 30.06 18 GLN B C 1
ATOM 1415 O O . GLN B 1 18 ? -30.828 8.367 -17.562 1 30.06 18 GLN B O 1
ATOM 1420 N N . LEU B 1 19 ? -31.484 7.465 -16.062 1 30.58 19 LEU B N 1
ATOM 1421 C CA . LEU B 1 19 ? -30.422 7.758 -15.117 1 30.58 19 LEU B CA 1
ATOM 1422 C C . LEU B 1 19 ? -29.125 7.074 -15.523 1 30.58 19 LEU B C 1
ATOM 1424 O O . LEU B 1 19 ? -28.984 5.852 -15.406 1 30.58 19 LEU B O 1
ATOM 1428 N N . SER B 1 20 ? -28.578 7.355 -16.641 1 32.22 20 SER B N 1
ATOM 1429 C CA . SER B 1 20 ? -27.141 7.211 -16.859 1 32.22 20 SER B CA 1
ATOM 1430 C C . SER B 1 20 ? -26.344 7.539 -15.609 1 32.22 20 SER B C 1
ATOM 1432 O O . SER B 1 20 ? -26.234 8.711 -15.227 1 32.22 20 SER B O 1
ATOM 1434 N N . SER B 1 21 ? -26.453 6.98 -14.492 1 35.25 21 SER B N 1
ATOM 1435 C CA . SER B 1 21 ? -25.25 6.922 -13.688 1 35.25 21 SER B CA 1
ATOM 1436 C C . SER B 1 21 ? -24 6.945 -14.555 1 35.25 21 SER B C 1
ATOM 1438 O O . SER B 1 21 ? -23.656 5.945 -15.203 1 35.25 21 SER B O 1
ATOM 1440 N N . THR B 1 22 ? -23.734 7.918 -15.359 1 36.38 22 THR B N 1
ATOM 1441 C CA . THR B 1 22 ? -22.359 8.172 -15.812 1 36.38 22 THR B CA 1
ATOM 1442 C C . THR B 1 22 ? -21.359 7.77 -14.742 1 36.38 22 THR B C 1
ATOM 1444 O O . THR B 1 22 ? -21.156 8.492 -13.766 1 36.38 22 THR B O 1
ATOM 1447 N N . GLN B 1 23 ? -21.453 6.742 -14 1 36.62 23 GLN B N 1
ATOM 1448 C CA . GLN B 1 23 ? -20.125 6.309 -13.562 1 36.62 23 GLN B CA 1
ATOM 1449 C C . GLN B 1 23 ? -19.062 6.676 -14.586 1 36.62 23 GLN B C 1
ATOM 1451 O O . GLN B 1 23 ? -19.062 6.156 -15.711 1 36.62 23 GLN B O 1
ATOM 1456 N N . ASP B 1 24 ? -18.797 7.91 -14.93 1 37.09 24 ASP B N 1
ATOM 1457 C CA . ASP B 1 24 ? -17.594 8.312 -15.656 1 37.09 24 ASP B CA 1
ATOM 1458 C C . ASP B 1 24 ? -16.547 7.211 -15.633 1 37.09 24 ASP B C 1
ATOM 1460 O O . ASP B 1 24 ? -15.969 6.918 -14.578 1 37.09 24 ASP B O 1
ATOM 1464 N N . THR B 1 25 ? -16.703 6.047 -16.203 1 44.19 25 THR B N 1
ATOM 1465 C CA . THR B 1 25 ? -15.57 5.195 -16.547 1 44.19 25 THR B CA 1
ATOM 1466 C C . THR B 1 25 ? -14.32 6.031 -16.828 1 44.19 25 THR B C 1
ATOM 1468 O O . THR B 1 25 ? -14.188 6.613 -17.906 1 44.19 25 THR B O 1
ATOM 1471 N N . GLN B 1 26 ? -14 7.004 -16.062 1 48.56 26 GLN B N 1
ATOM 1472 C CA . GLN B 1 26 ? -12.719 7.68 -16.266 1 48.56 26 GLN B CA 1
ATOM 1473 C C . GLN B 1 26 ? -11.664 6.711 -16.781 1 48.56 26 GLN B C 1
ATOM 1475 O O . GLN B 1 26 ? -11.359 5.707 -16.125 1 48.56 26 GLN B O 1
ATOM 1480 N N . GLN B 1 27 ? -11.68 6.406 -18.078 1 59.66 27 GLN B N 1
ATOM 1481 C CA . GLN B 1 27 ? -10.57 5.68 -18.688 1 59.66 27 GLN B CA 1
ATOM 1482 C C . GLN B 1 27 ? -9.242 6.043 -18.016 1 59.66 27 GLN B C 1
ATOM 1484 O O . GLN B 1 27 ? -8.883 7.219 -17.922 1 59.66 27 GLN B O 1
ATOM 1489 N N . SER B 1 28 ? -8.773 5.145 -17.203 1 71.06 28 SER B N 1
ATOM 1490 C CA . SER B 1 28 ? -7.469 5.359 -16.594 1 71.06 28 SER B CA 1
ATOM 1491 C C . SER B 1 28 ? -6.438 5.793 -17.625 1 71.06 28 SER B C 1
ATOM 1493 O O . SER B 1 28 ? -6.43 5.285 -18.75 1 71.06 28 SER B O 1
ATOM 1495 N N . THR B 1 29 ? -5.75 6.875 -17.422 1 83.31 29 THR B N 1
ATOM 1496 C CA . THR B 1 29 ? -4.656 7.332 -18.266 1 83.31 29 THR B CA 1
ATOM 1497 C C . THR B 1 29 ? -3.346 6.656 -17.859 1 83.31 29 THR B C 1
ATOM 1499 O O . THR B 1 29 ? -2.361 6.711 -18.609 1 83.31 29 THR B O 1
ATOM 1502 N N . TYR B 1 30 ? -3.473 5.938 -16.766 1 91.19 30 TYR B N 1
ATOM 1503 C CA . TYR B 1 30 ? -2.258 5.258 -16.328 1 91.19 30 TYR B CA 1
ATOM 1504 C C . TYR B 1 30 ? -2.195 3.838 -16.875 1 91.19 30 TYR B C 1
ATOM 1506 O O . TYR B 1 30 ? -3.195 3.115 -16.859 1 91.19 30 TYR B O 1
ATOM 1514 N N . THR B 1 31 ? -0.966 3.445 -17.328 1 92.12 31 THR B N 1
ATOM 1515 C CA . THR B 1 31 ? -0.723 2.086 -17.797 1 92.12 31 THR B CA 1
ATOM 1516 C C . THR B 1 31 ? 0.14 1.316 -16.812 1 92.12 31 THR B C 1
ATOM 1518 O O . THR B 1 31 ? 1.24 1.754 -16.469 1 92.12 31 THR B O 1
ATOM 1521 N N . LEU B 1 32 ? -0.393 0.235 -16.422 1 94.56 32 LEU B N 1
ATOM 1522 C CA . LEU B 1 32 ? 0.352 -0.616 -15.5 1 94.56 32 LEU B CA 1
ATOM 1523 C C . LEU B 1 32 ? 1.675 -1.058 -16.109 1 94.56 32 LEU B C 1
ATOM 1525 O O . LEU B 1 32 ? 1.736 -1.361 -17.312 1 94.56 32 LEU B O 1
ATOM 1529 N N . LYS B 1 33 ? 2.686 -1.087 -15.211 1 93.69 33 LYS B N 1
ATOM 1530 C CA . LYS B 1 33 ? 3.98 -1.581 -15.664 1 93.69 33 LYS B CA 1
ATOM 1531 C C . LYS B 1 33 ? 3.922 -3.074 -15.977 1 93.69 33 LYS B C 1
ATOM 1533 O O . LYS B 1 33 ? 3.262 -3.836 -15.266 1 93.69 33 LYS B O 1
ATOM 1538 N N . ASP B 1 34 ? 4.703 -3.441 -16.891 1 91.62 34 ASP B N 1
ATOM 1539 C CA . ASP B 1 34 ? 4.758 -4.848 -17.266 1 91.62 34 ASP B CA 1
ATOM 1540 C C . ASP B 1 34 ? 5.5 -5.676 -16.219 1 91.62 34 ASP B C 1
ATOM 1542 O O . ASP B 1 34 ? 6.418 -5.172 -15.562 1 91.62 34 ASP B O 1
ATOM 1546 N N . VAL B 1 35 ? 5.027 -6.891 -16.219 1 93.38 35 VAL B N 1
ATOM 1547 C CA . VAL B 1 35 ? 5.73 -7.848 -15.367 1 93.38 35 VAL B CA 1
ATOM 1548 C C . VAL B 1 35 ? 6.957 -8.383 -16.109 1 93.38 35 VAL B C 1
ATOM 1550 O O . VAL B 1 35 ? 6.891 -8.688 -17.297 1 93.38 35 VAL B O 1
ATOM 1553 N N . GLU B 1 36 ? 8.008 -8.453 -15.352 1 89.69 36 GLU B N 1
ATOM 1554 C CA . GLU B 1 36 ? 9.203 -9.094 -15.891 1 89.69 36 GLU B CA 1
ATOM 1555 C C . GLU B 1 36 ? 9.297 -10.547 -15.43 1 89.69 36 GLU B C 1
ATOM 1557 O O . GLU B 1 36 ? 9.086 -10.844 -14.258 1 89.69 36 GLU B O 1
ATOM 1562 N N . ILE B 1 37 ? 9.57 -11.352 -16.375 1 89.25 37 ILE B N 1
ATOM 1563 C CA . ILE B 1 37 ? 9.742 -12.766 -16.062 1 89.25 37 ILE B CA 1
ATOM 1564 C C . ILE B 1 37 ? 11.211 -13.047 -15.727 1 89.25 37 ILE B C 1
ATOM 1566 O O . ILE B 1 37 ? 12.094 -12.812 -16.562 1 89.25 37 ILE B O 1
ATOM 1570 N N . LYS B 1 38 ? 11.43 -13.453 -14.57 1 81.38 38 LYS B N 1
ATOM 1571 C CA . LYS B 1 38 ? 12.805 -13.734 -14.148 1 81.38 38 LYS B CA 1
ATOM 1572 C C . LYS B 1 38 ? 13.102 -15.227 -14.219 1 81.38 38 LYS B C 1
ATOM 1574 O O . LYS B 1 38 ? 12.453 -16.031 -13.539 1 81.38 38 LYS B O 1
ATOM 1579 N N . SER B 1 39 ? 13.906 -15.562 -15.25 1 81.94 39 SER B N 1
ATOM 1580 C CA . SER B 1 39 ? 14.383 -16.938 -15.359 1 81.94 39 SER B CA 1
ATOM 1581 C C . SER B 1 39 ? 15.891 -17.031 -15.141 1 81.94 39 SER B C 1
ATOM 1583 O O . SER B 1 39 ? 16.656 -16.344 -15.812 1 81.94 39 SER B O 1
ATOM 1585 N N . ASN B 1 40 ? 16.406 -16.891 -14.109 1 78.19 40 ASN B N 1
ATOM 1586 C CA . ASN B 1 40 ? 17.844 -17.016 -13.867 1 78.19 40 ASN B CA 1
ATOM 1587 C C . ASN B 1 40 ? 18.391 -18.328 -14.414 1 78.19 40 ASN B C 1
ATOM 1589 O O . ASN B 1 40 ? 19.203 -18.984 -13.758 1 78.19 40 ASN B O 1
ATOM 1593 N N . GLY B 1 41 ? 17.938 -18.812 -15.633 1 77.94 41 GLY B N 1
ATOM 1594 C CA . GLY B 1 41 ? 18.391 -20.062 -16.234 1 77.94 41 GLY B CA 1
ATOM 1595 C C . GLY B 1 41 ? 17.688 -21.281 -15.688 1 77.94 41 GLY B C 1
ATOM 1596 O O . GLY B 1 41 ? 18 -22.422 -16.062 1 77.94 41 GLY B O 1
ATOM 1597 N N . LYS B 1 42 ? 16.984 -21.156 -14.758 1 84.88 42 LYS B N 1
ATOM 1598 C CA . LYS B 1 42 ? 16.219 -22.25 -14.195 1 84.88 42 LYS B CA 1
ATOM 1599 C C . LYS B 1 42 ? 14.781 -22.234 -14.703 1 84.88 42 LYS B C 1
ATOM 1601 O O . LYS B 1 42 ? 14.25 -21.188 -15.062 1 84.88 42 LYS B O 1
ATOM 1606 N N . PRO B 1 43 ? 14.273 -23.422 -14.773 1 90.5 43 PRO B N 1
ATOM 1607 C CA . PRO B 1 43 ? 12.875 -23.469 -15.195 1 90.5 43 PRO B CA 1
ATOM 1608 C C . PRO B 1 43 ? 11.945 -22.703 -14.25 1 90.5 43 PRO B C 1
ATOM 1610 O O . PRO B 1 43 ? 12.188 -22.672 -13.047 1 90.5 43 PRO B O 1
ATOM 1613 N N . VAL B 1 44 ? 10.969 -22.109 -14.891 1 92.38 44 VAL B N 1
ATOM 1614 C CA . VAL B 1 44 ? 9.992 -21.375 -14.094 1 92.38 44 VAL B CA 1
ATOM 1615 C C . VAL B 1 44 ? 8.711 -22.188 -13.961 1 92.38 44 VAL B C 1
ATOM 1617 O O . VAL B 1 44 ? 8.273 -22.828 -14.922 1 92.38 44 VAL B O 1
ATOM 1620 N N . LYS B 1 45 ? 8.211 -22.203 -12.805 1 94.94 45 LYS B N 1
ATOM 1621 C CA . LYS B 1 45 ? 6.98 -22.953 -12.555 1 94.94 45 LYS B CA 1
ATOM 1622 C C . LYS B 1 45 ? 5.754 -22.172 -12.992 1 94.94 45 LYS B C 1
ATOM 1624 O O . LYS B 1 45 ? 5.656 -20.969 -12.734 1 94.94 45 LYS B O 1
ATOM 1629 N N . ILE B 1 46 ? 4.859 -22.875 -13.703 1 95.62 46 ILE B N 1
ATOM 1630 C CA . ILE B 1 46 ? 3.602 -22.266 -14.141 1 95.62 46 ILE B CA 1
ATOM 1631 C C . ILE B 1 46 ? 2.449 -22.828 -13.312 1 95.62 46 ILE B C 1
ATOM 1633 O O . ILE B 1 46 ? 2.291 -24.047 -13.211 1 95.62 46 ILE B O 1
ATOM 1637 N N . PHE B 1 47 ? 1.707 -21.922 -12.797 1 96.38 47 PHE B N 1
ATOM 1638 C CA . PHE B 1 47 ? 0.578 -22.281 -11.953 1 96.38 47 PHE B CA 1
ATOM 1639 C C . PHE B 1 47 ? -0.743 -21.969 -12.641 1 96.38 47 PHE B C 1
ATOM 1641 O O . PHE B 1 47 ? -0.829 -21.016 -13.43 1 96.38 47 PHE B O 1
ATOM 1648 N N . THR B 1 48 ? -1.771 -22.797 -12.297 1 95.81 48 THR B N 1
ATOM 1649 C CA . THR B 1 48 ? -3.152 -22.406 -12.555 1 95.81 48 THR B CA 1
ATOM 1650 C C . THR B 1 48 ? -3.795 -21.828 -11.305 1 95.81 48 THR B C 1
ATOM 1652 O O . THR B 1 48 ? -3.264 -21.984 -10.203 1 95.81 48 THR B O 1
ATOM 1655 N N . THR B 1 49 ? -4.949 -21.188 -11.516 1 94.81 49 THR B N 1
ATOM 1656 C CA . THR B 1 49 ? -5.68 -20.672 -10.359 1 94.81 49 THR B CA 1
ATOM 1657 C C . THR B 1 49 ? -6.059 -21.812 -9.414 1 94.81 49 THR B C 1
ATOM 1659 O O . THR B 1 49 ? -6.086 -21.625 -8.195 1 94.81 49 THR B O 1
ATOM 1662 N N . ALA B 1 50 ? -6.383 -22.938 -9.953 1 94.88 50 ALA B N 1
ATOM 1663 C CA . ALA B 1 50 ? -6.723 -24.109 -9.141 1 94.88 50 ALA B CA 1
ATOM 1664 C C . ALA B 1 50 ? -5.523 -24.578 -8.328 1 94.88 50 ALA B C 1
ATOM 1666 O O . ALA B 1 50 ? -5.664 -24.969 -7.164 1 94.88 50 ALA B O 1
ATOM 1667 N N . ASP B 1 51 ? -4.344 -24.562 -8.914 1 95 51 ASP B N 1
ATOM 1668 C CA . ASP B 1 51 ? -3.117 -24.922 -8.211 1 95 51 ASP B CA 1
ATOM 1669 C C . ASP B 1 51 ? -2.902 -24.031 -6.988 1 95 51 ASP B C 1
ATOM 1671 O O . ASP B 1 51 ? -2.525 -24.5 -5.918 1 95 51 ASP B O 1
ATOM 1675 N N . LEU B 1 52 ? -3.193 -22.75 -7.164 1 96.38 52 LEU B N 1
ATOM 1676 C CA . LEU B 1 52 ? -2.883 -21.766 -6.145 1 96.38 52 LEU B CA 1
ATOM 1677 C C . LEU B 1 52 ? -3.723 -21.984 -4.891 1 96.38 52 LEU B C 1
ATOM 1679 O O . LEU B 1 52 ? -3.281 -21.688 -3.781 1 96.38 52 LEU B O 1
ATOM 1683 N N . LYS B 1 53 ? -4.875 -22.531 -5.09 1 96.38 53 LYS B N 1
ATOM 1684 C CA . LYS B 1 53 ? -5.816 -22.719 -3.99 1 96.38 53 LYS B CA 1
ATOM 1685 C C . LYS B 1 53 ? -5.25 -23.656 -2.928 1 96.38 53 LYS B C 1
ATOM 1687 O O . LYS B 1 53 ? -5.641 -23.594 -1.761 1 96.38 53 LYS B O 1
ATOM 1692 N N . LYS B 1 54 ? -4.312 -24.484 -3.309 1 95.94 54 LYS B N 1
ATOM 1693 C CA . LYS B 1 54 ? -3.703 -25.453 -2.393 1 95.94 54 LYS B CA 1
ATOM 1694 C C . LYS B 1 54 ? -2.781 -24.75 -1.396 1 95.94 54 LYS B C 1
ATOM 1696 O O . LYS B 1 54 ? -2.428 -25.328 -0.364 1 95.94 54 LYS B O 1
ATOM 1701 N N . TYR B 1 55 ? -2.447 -23.562 -1.719 1 98.19 55 TYR B N 1
ATOM 1702 C CA . TYR B 1 55 ? -1.433 -22.875 -0.933 1 98.19 55 TYR B CA 1
ATOM 1703 C C . TYR B 1 55 ? -2.023 -21.656 -0.235 1 98.19 55 TYR B C 1
ATOM 1705 O O . TYR B 1 55 ? -1.399 -20.594 -0.193 1 98.19 55 TYR B O 1
ATOM 1713 N N . ASP B 1 56 ? -3.205 -21.781 0.339 1 98.12 56 ASP B N 1
ATOM 1714 C CA . ASP B 1 56 ? -3.965 -20.672 0.915 1 98.12 56 ASP B CA 1
ATOM 1715 C C . ASP B 1 56 ? -3.711 -20.562 2.416 1 98.12 56 ASP B C 1
ATOM 1717 O O . ASP B 1 56 ? -4.441 -19.859 3.121 1 98.12 56 ASP B O 1
ATOM 1721 N N . GLY B 1 57 ? -2.775 -21.359 2.902 1 97.69 57 GLY B N 1
ATOM 1722 C CA . GLY B 1 57 ? -2.422 -21.297 4.312 1 97.69 57 GLY B CA 1
ATOM 1723 C C . GLY B 1 57 ? -3.24 -22.234 5.176 1 97.69 57 GLY B C 1
ATOM 1724 O O . GLY B 1 57 ? -3.035 -22.312 6.391 1 97.69 57 GLY B O 1
ATOM 1725 N N . SER B 1 58 ? -4.113 -23.016 4.699 1 96.81 58 SER B N 1
ATOM 1726 C CA . SER B 1 58 ? -4.938 -23.938 5.473 1 96.81 58 SER B CA 1
ATOM 1727 C C . SER B 1 58 ? -4.129 -25.156 5.93 1 96.81 58 SER B C 1
ATOM 1729 O O . SER B 1 58 ? -4.434 -25.75 6.965 1 96.81 58 SER B O 1
ATOM 1731 N N . ASN B 1 59 ? -3.158 -25.562 5.176 1 95.94 59 ASN B N 1
ATOM 1732 C CA . ASN B 1 59 ? -2.252 -26.656 5.527 1 95.94 59 ASN B CA 1
ATOM 1733 C C . ASN B 1 59 ? -0.889 -26.125 5.969 1 95.94 59 ASN B C 1
ATOM 1735 O O . ASN B 1 59 ? -0.135 -25.594 5.156 1 95.94 59 ASN B O 1
ATOM 1739 N N . GLU B 1 60 ? -0.527 -26.328 7.156 1 93.69 60 GLU B N 1
ATOM 1740 C CA . GLU B 1 60 ? 0.7 -25.781 7.73 1 93.69 60 GLU B CA 1
ATOM 1741 C C . GLU B 1 60 ? 1.935 -26.422 7.102 1 93.69 60 GLU B C 1
ATOM 1743 O O . GLU B 1 60 ? 3.039 -25.875 7.207 1 93.69 60 GLU B O 1
ATOM 1748 N N . LYS B 1 61 ? 1.797 -27.516 6.441 1 95.25 61 LYS B N 1
ATOM 1749 C CA . LYS B 1 61 ? 2.924 -28.219 5.836 1 95.25 61 LYS B CA 1
ATOM 1750 C C . LYS B 1 61 ? 3.234 -27.656 4.445 1 95.25 61 LYS B C 1
ATOM 1752 O O . LYS B 1 61 ? 4.262 -28 3.855 1 95.25 61 LYS B O 1
ATOM 1757 N N . GLU B 1 62 ? 2.33 -26.875 3.969 1 97.38 62 GLU B N 1
ATOM 1758 C CA . GLU B 1 62 ? 2.51 -26.266 2.652 1 97.38 62 GLU B CA 1
ATOM 1759 C C . GLU B 1 62 ? 2.855 -24.781 2.77 1 97.38 62 GLU B C 1
ATOM 1761 O O . GLU B 1 62 ? 2.475 -24.125 3.742 1 97.38 62 GLU B O 1
ATOM 1766 N N . PRO B 1 63 ? 3.607 -24.344 1.78 1 98.38 63 PRO B N 1
ATOM 1767 C CA . PRO B 1 63 ? 3.832 -22.891 1.791 1 98.38 63 PRO B CA 1
ATOM 1768 C C . PRO B 1 63 ? 2.557 -22.109 1.518 1 98.38 63 PRO B C 1
ATOM 1770 O O . PRO B 1 63 ? 1.511 -22.688 1.225 1 98.38 63 PRO B O 1
ATOM 1773 N N . ILE B 1 64 ? 2.656 -20.828 1.797 1 98.81 64 ILE B N 1
ATOM 1774 C CA . ILE B 1 64 ? 1.564 -19.906 1.5 1 98.81 64 ILE B CA 1
ATOM 1775 C C . ILE B 1 64 ? 1.92 -19.062 0.282 1 98.81 64 ILE B C 1
ATOM 1777 O O . ILE B 1 64 ? 2.926 -18.344 0.287 1 98.81 64 ILE B O 1
ATOM 1781 N N . TYR B 1 65 ? 1.094 -19.125 -0.809 1 98.75 65 TYR B N 1
ATOM 1782 C CA . TYR B 1 65 ? 1.389 -18.438 -2.057 1 98.75 65 TYR B CA 1
ATOM 1783 C C . TYR B 1 65 ? 0.325 -17.391 -2.363 1 98.75 65 TYR B C 1
ATOM 1785 O O . TYR B 1 65 ? -0.853 -17.578 -2.049 1 98.75 65 TYR B O 1
ATOM 1793 N N . MET B 1 66 ? 0.754 -16.344 -2.938 1 98.69 66 MET B N 1
ATOM 1794 C CA . MET B 1 66 ? -0.102 -15.242 -3.348 1 98.69 66 MET B CA 1
ATOM 1795 C C . MET B 1 66 ? 0.233 -14.789 -4.766 1 98.69 66 MET B C 1
ATOM 1797 O O . MET B 1 66 ? 1.405 -14.633 -5.109 1 98.69 66 MET B O 1
ATOM 1801 N N . GLY B 1 67 ? -0.804 -14.656 -5.562 1 98.56 67 GLY B N 1
ATOM 1802 C CA . GLY B 1 67 ? -0.589 -14.125 -6.895 1 98.56 67 GLY B CA 1
ATOM 1803 C C . GLY B 1 67 ? -0.86 -12.633 -6.992 1 98.56 67 GLY B C 1
ATOM 1804 O O . GLY B 1 67 ? -1.847 -12.141 -6.441 1 98.56 67 GLY B O 1
ATOM 1805 N N . ILE B 1 68 ? -0.024 -11.867 -7.641 1 98.69 68 ILE B N 1
ATOM 1806 C CA . ILE B 1 68 ? -0.21 -10.477 -8.016 1 98.69 68 ILE B CA 1
ATOM 1807 C C . ILE B 1 68 ? 0.312 -10.25 -9.438 1 98.69 68 ILE B C 1
ATOM 1809 O O . ILE B 1 68 ? 1.489 -10.492 -9.719 1 98.69 68 ILE B O 1
ATOM 1813 N N . LYS B 1 69 ? -0.569 -9.727 -10.312 1 98.06 69 LYS B N 1
ATOM 1814 C CA . LYS B 1 69 ? -0.242 -9.508 -11.719 1 98.06 69 LYS B CA 1
ATOM 1815 C C . LYS B 1 69 ? 0.284 -10.789 -12.367 1 98.06 69 LYS B C 1
ATOM 1817 O O . LYS B 1 69 ? 1.179 -10.734 -13.211 1 98.06 69 LYS B O 1
ATOM 1822 N N . GLY B 1 70 ? -0.133 -11.922 -11.852 1 97.75 70 GLY B N 1
ATOM 1823 C CA . GLY B 1 70 ? 0.251 -13.203 -12.414 1 97.75 70 GLY B CA 1
ATOM 1824 C C . GLY B 1 70 ? 1.541 -13.75 -11.828 1 97.75 70 GLY B C 1
ATOM 1825 O O . GLY B 1 70 ? 1.938 -14.875 -12.133 1 97.75 70 GLY B O 1
ATOM 1826 N N . VAL B 1 71 ? 2.248 -12.977 -11.047 1 97.69 71 VAL B N 1
ATOM 1827 C CA . VAL B 1 71 ? 3.465 -13.43 -10.375 1 97.69 71 VAL B CA 1
ATOM 1828 C C . VAL B 1 71 ? 3.109 -14.086 -9.047 1 97.69 71 VAL B C 1
ATOM 1830 O O . VAL B 1 71 ? 2.289 -13.57 -8.289 1 97.69 71 VAL B O 1
ATOM 1833 N N . ILE B 1 72 ? 3.668 -15.234 -8.82 1 98.12 72 ILE B N 1
ATOM 1834 C CA . ILE B 1 72 ? 3.355 -15.969 -7.598 1 98.12 72 ILE B CA 1
ATOM 1835 C C . ILE B 1 72 ? 4.461 -15.75 -6.57 1 98.12 72 ILE B C 1
ATOM 1837 O O . ILE B 1 72 ? 5.625 -16.078 -6.816 1 98.12 72 ILE B O 1
ATOM 1841 N N . PHE B 1 73 ? 4.059 -15.25 -5.402 1 98.44 73 PHE B N 1
ATOM 1842 C CA . PHE B 1 73 ? 4.969 -14.977 -4.297 1 98.44 73 PHE B CA 1
ATOM 1843 C C . PHE B 1 73 ? 4.812 -16.016 -3.195 1 98.44 73 PHE B C 1
ATOM 1845 O O . PHE B 1 73 ? 3.693 -16.406 -2.859 1 98.44 73 PHE B O 1
ATOM 1852 N N . ASP B 1 74 ? 5.906 -16.531 -2.711 1 98.62 74 ASP B N 1
ATOM 1853 C CA . ASP B 1 74 ? 5.906 -17.297 -1.465 1 98.62 74 ASP B CA 1
ATOM 1854 C C . ASP B 1 74 ? 5.91 -16.359 -0.255 1 98.62 74 ASP B C 1
ATOM 1856 O O . ASP B 1 74 ? 6.949 -15.797 0.097 1 98.62 74 ASP B O 1
ATOM 1860 N N . VAL B 1 75 ? 4.719 -16.234 0.39 1 98.62 75 VAL B N 1
ATOM 1861 C CA . VAL B 1 75 ? 4.598 -15.305 1.503 1 98.62 75 VAL B CA 1
ATOM 1862 C C . VAL B 1 75 ? 4.625 -16.062 2.826 1 98.62 75 VAL B C 1
ATOM 1864 O O . VAL B 1 75 ? 4.117 -15.578 3.84 1 98.62 75 VAL B O 1
ATOM 1867 N N . THR B 1 76 ? 5.188 -17.25 2.865 1 98.62 76 THR B N 1
ATOM 1868 C CA . THR B 1 76 ? 5.238 -18.109 4.043 1 98.62 76 THR B CA 1
ATOM 1869 C C . THR B 1 76 ? 5.93 -17.391 5.203 1 98.62 76 THR B C 1
ATOM 1871 O O . THR B 1 76 ? 5.523 -17.531 6.359 1 98.62 76 THR B O 1
ATOM 1874 N N . GLU B 1 77 ? 6.965 -16.688 4.895 1 97.5 77 GLU B N 1
ATOM 1875 C CA . GLU B 1 77 ? 7.688 -15.992 5.949 1 97.5 77 GLU B CA 1
ATOM 1876 C C . GLU B 1 77 ? 6.801 -14.953 6.629 1 97.5 77 GLU B C 1
ATOM 1878 O O . GLU B 1 77 ? 7.09 -14.508 7.742 1 97.5 77 GLU B O 1
ATOM 1883 N N . GLY B 1 78 ? 5.801 -14.555 5.965 1 96.5 78 GLY B N 1
ATOM 1884 C CA . GLY B 1 78 ? 4.832 -13.633 6.539 1 96.5 78 GLY B CA 1
ATOM 1885 C C . GLY B 1 78 ? 3.592 -14.32 7.07 1 96.5 78 GLY B C 1
ATOM 1886 O O . GLY B 1 78 ? 2.488 -13.773 7.004 1 96.5 78 GLY B O 1
ATOM 1887 N N . LYS B 1 79 ? 3.699 -15.406 7.594 1 97.06 79 LYS B N 1
ATOM 1888 C CA . LYS B 1 79 ? 2.59 -16.234 8.055 1 97.06 79 LYS B CA 1
ATOM 1889 C C . LYS B 1 79 ? 1.726 -15.492 9.062 1 97.06 79 LYS B C 1
ATOM 1891 O O . LYS B 1 79 ? 0.507 -15.672 9.102 1 97.06 79 LYS B O 1
ATOM 1896 N N . ARG B 1 80 ? 2.24 -14.648 9.867 1 94.5 80 ARG B N 1
ATOM 1897 C CA . ARG B 1 80 ? 1.471 -13.891 10.852 1 94.5 80 ARG B CA 1
ATOM 1898 C C . ARG B 1 80 ? 0.43 -13.008 10.172 1 94.5 80 ARG B C 1
ATOM 1900 O O . ARG B 1 80 ? -0.601 -12.68 10.758 1 94.5 80 ARG B O 1
ATOM 1907 N N . PHE B 1 81 ? 0.623 -12.68 8.945 1 95.12 81 PHE B N 1
ATOM 1908 C CA . PHE B 1 81 ? -0.303 -11.828 8.203 1 95.12 81 PHE B CA 1
ATOM 1909 C C . PHE B 1 81 ? -1.112 -12.648 7.207 1 95.12 81 PHE B C 1
ATOM 1911 O O . PHE B 1 81 ? -2.254 -12.305 6.891 1 95.12 81 PHE B O 1
ATOM 1918 N N . TYR B 1 82 ? -0.46 -13.641 6.766 1 97.88 82 TYR B N 1
ATOM 1919 C CA . TYR B 1 82 ? -1.05 -14.312 5.609 1 97.88 82 TYR B CA 1
ATOM 1920 C C . TYR B 1 82 ? -1.61 -15.672 5.992 1 97.88 82 TYR B C 1
ATOM 1922 O O . TYR B 1 82 ? -2.359 -16.281 5.223 1 97.88 82 TYR B O 1
ATOM 1930 N N . GLY B 1 83 ? -1.233 -16.234 7.078 1 97.44 83 GLY B N 1
ATOM 1931 C CA . GLY B 1 83 ? -1.712 -17.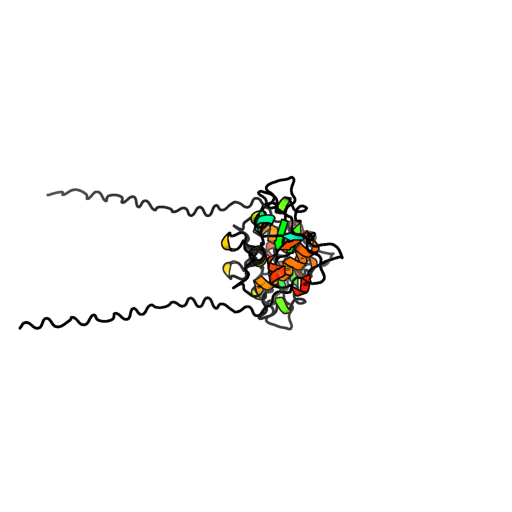531 7.52 1 97.44 83 GLY B CA 1
ATOM 1932 C C . GLY B 1 83 ? -3.205 -17.562 7.785 1 97.44 83 GLY B C 1
ATOM 1933 O O . GLY B 1 83 ? -3.867 -16.516 7.746 1 97.44 83 GLY B O 1
ATOM 1934 N N . LYS B 1 84 ? -3.734 -18.766 8.055 1 96.5 84 LYS B N 1
ATOM 1935 C CA . LYS B 1 84 ? -5.164 -18.922 8.312 1 96.5 84 LYS B CA 1
ATOM 1936 C C . LYS B 1 84 ? -5.598 -18.078 9.508 1 96.5 84 LYS B C 1
ATOM 1938 O O . LYS B 1 84 ? -4.953 -18.094 10.562 1 96.5 84 LYS B O 1
ATOM 1943 N N . GLY B 1 85 ? -6.684 -17.266 9.266 1 93.44 85 GLY B N 1
ATOM 1944 C CA . GLY B 1 85 ? -7.211 -16.438 10.336 1 93.44 85 GLY B CA 1
ATOM 1945 C C . GLY B 1 85 ? -6.5 -15.094 10.461 1 93.44 85 GLY B C 1
ATOM 1946 O O . GLY B 1 85 ? -6.926 -14.227 11.219 1 93.44 85 GLY B O 1
ATOM 1947 N N . ALA B 1 86 ? -5.445 -14.977 9.727 1 95.12 86 ALA B N 1
ATOM 1948 C CA . ALA B 1 86 ? -4.66 -13.75 9.773 1 95.12 86 ALA B CA 1
ATOM 1949 C C . ALA B 1 86 ? -5.277 -12.664 8.898 1 95.12 86 ALA B C 1
ATOM 1951 O O . ALA B 1 86 ? -6.125 -12.953 8.047 1 95.12 86 ALA B O 1
ATOM 1952 N N . PRO B 1 87 ? -4.898 -11.422 9.125 1 94.94 87 PRO B N 1
ATOM 1953 C CA . PRO B 1 87 ? -5.578 -10.281 8.5 1 94.94 87 PRO B CA 1
ATOM 1954 C C . PRO B 1 87 ? -5.531 -10.336 6.973 1 94.94 87 PRO B C 1
ATOM 1956 O O . PRO B 1 87 ? -6.469 -9.891 6.309 1 94.94 87 PRO B O 1
ATOM 1959 N N . TYR B 1 88 ? -4.539 -10.906 6.367 1 97 88 TYR B N 1
ATOM 1960 C CA . TYR B 1 88 ? -4.387 -10.852 4.918 1 97 88 TYR B CA 1
ATOM 1961 C C . TYR B 1 88 ? -4.637 -12.227 4.297 1 97 88 TYR B C 1
ATOM 1963 O O . TYR B 1 88 ? -4.348 -12.438 3.117 1 97 88 TYR B O 1
ATOM 1971 N N . ASN B 1 89 ? -5.215 -13.148 5.027 1 97.75 89 ASN B N 1
ATOM 1972 C CA . ASN B 1 89 ? -5.367 -14.516 4.527 1 97.75 89 ASN B CA 1
ATOM 1973 C C . ASN B 1 89 ? -6.238 -14.555 3.273 1 97.75 89 ASN B C 1
ATOM 1975 O O . ASN B 1 89 ? -6 -15.359 2.373 1 97.75 89 ASN B O 1
ATOM 1979 N N . ALA B 1 90 ? -7.191 -13.711 3.221 1 97.31 90 ALA B N 1
ATOM 1980 C CA . ALA B 1 90 ? -8.117 -13.695 2.092 1 97.31 90 ALA B CA 1
ATOM 1981 C C . ALA B 1 90 ? -7.383 -13.461 0.778 1 97.31 90 ALA B C 1
ATOM 1983 O O . ALA B 1 90 ? -7.926 -13.711 -0.3 1 97.31 90 ALA B O 1
ATOM 1984 N N . LEU B 1 91 ? -6.168 -12.969 0.827 1 98.25 91 LEU B N 1
ATOM 1985 C CA . LEU B 1 91 ? -5.426 -12.562 -0.364 1 98.25 91 LEU B CA 1
ATOM 1986 C C . LEU B 1 91 ? -4.621 -13.734 -0.92 1 98.25 91 LEU B C 1
ATOM 1988 O O . LEU B 1 91 ? -4.066 -13.648 -2.02 1 98.25 91 LEU B O 1
ATOM 1992 N N . VAL B 1 92 ? -4.48 -14.805 -0.185 1 98.69 92 VAL B N 1
ATOM 1993 C CA . VAL B 1 92 ? -3.564 -15.867 -0.591 1 98.69 92 VAL B CA 1
ATOM 1994 C C . VAL B 1 92 ? -4.344 -17 -1.267 1 98.69 92 VAL B C 1
ATOM 1996 O O . VAL B 1 92 ? -5.57 -17.062 -1.162 1 98.69 92 VAL B O 1
ATOM 1999 N N . GLY B 1 93 ? -3.637 -17.844 -2.002 1 98.44 93 GLY B N 1
ATOM 2000 C CA . GLY B 1 93 ? -4.262 -18.938 -2.736 1 98.44 93 GLY B CA 1
ATOM 2001 C C . GLY B 1 93 ? -5.016 -18.469 -3.967 1 98.44 93 GLY B C 1
ATOM 2002 O O . GLY B 1 93 ? -5.766 -19.25 -4.57 1 98.44 93 GLY B O 1
ATOM 2003 N N . ILE B 1 94 ? -4.883 -17.203 -4.297 1 98.56 94 ILE B N 1
ATOM 2004 C CA . ILE B 1 94 ? -5.523 -16.625 -5.473 1 98.56 94 ILE B CA 1
ATOM 2005 C C . ILE B 1 94 ? -4.598 -15.594 -6.105 1 98.56 94 ILE B C 1
ATOM 2007 O O . ILE B 1 94 ? -3.484 -15.367 -5.625 1 98.56 94 ILE B O 1
ATOM 2011 N N . ASP B 1 95 ? -5.023 -15.062 -7.23 1 98.62 95 ASP B N 1
ATOM 2012 C CA . ASP B 1 95 ? -4.438 -13.836 -7.766 1 98.62 95 ASP B CA 1
ATOM 2013 C C . ASP B 1 95 ? -5.176 -12.602 -7.246 1 98.62 95 ASP B C 1
ATOM 2015 O O . ASP B 1 95 ? -6.266 -12.281 -7.719 1 98.62 95 ASP B O 1
ATOM 2019 N N . ALA B 1 96 ? -4.473 -11.953 -6.324 1 98.56 96 ALA B N 1
ATOM 2020 C CA . ALA B 1 96 ? -5.121 -10.891 -5.559 1 98.56 96 ALA B CA 1
ATOM 2021 C C . ALA B 1 96 ? -4.824 -9.523 -6.164 1 98.56 96 ALA B C 1
ATOM 2023 O O . ALA B 1 96 ? -4.816 -8.516 -5.457 1 98.56 96 ALA B O 1
ATOM 2024 N N . THR B 1 97 ? -4.621 -9.414 -7.457 1 98.56 97 THR B N 1
ATOM 2025 C CA . THR B 1 97 ? -4.172 -8.195 -8.133 1 98.56 97 THR B CA 1
ATOM 2026 C C . THR B 1 97 ? -5.109 -7.031 -7.828 1 98.56 97 THR B C 1
ATOM 2028 O O . THR B 1 97 ? -4.672 -5.984 -7.352 1 98.56 97 THR B O 1
ATOM 2031 N N . ARG B 1 98 ? -6.395 -7.215 -8.031 1 98.38 98 ARG B N 1
ATOM 2032 C CA . ARG B 1 98 ? -7.352 -6.137 -7.805 1 98.38 98 ARG B CA 1
ATOM 2033 C C . ARG B 1 98 ? -7.434 -5.785 -6.324 1 98.38 98 ARG B C 1
ATOM 2035 O O . ARG B 1 98 ? -7.508 -4.609 -5.961 1 98.38 98 ARG B O 1
ATOM 2042 N N . ALA B 1 99 ? -7.465 -6.816 -5.477 1 98 99 ALA B N 1
ATOM 2043 C CA . ALA B 1 99 ? -7.504 -6.598 -4.031 1 98 99 ALA B CA 1
ATOM 2044 C C . ALA B 1 99 ? -6.312 -5.766 -3.572 1 98 99 ALA B C 1
ATOM 2046 O O . ALA B 1 99 ? -6.469 -4.828 -2.785 1 98 99 ALA B O 1
ATOM 2047 N N . VAL B 1 100 ? -5.172 -6.051 -4.078 1 97.5 100 VAL B N 1
ATOM 2048 C CA . VAL B 1 100 ? -3.953 -5.34 -3.707 1 97.5 100 VAL B CA 1
ATOM 2049 C C . VAL B 1 100 ? -4.008 -3.908 -4.23 1 97.5 100 VAL B C 1
ATOM 2051 O O . VAL B 1 100 ? -3.619 -2.969 -3.533 1 97.5 100 VAL B O 1
ATOM 2054 N N . ALA B 1 101 ? -4.508 -3.748 -5.422 1 96.94 101 ALA B N 1
ATOM 2055 C CA . ALA B 1 101 ? -4.641 -2.404 -5.977 1 96.94 101 ALA B CA 1
ATOM 2056 C C . ALA B 1 101 ? -5.52 -1.526 -5.09 1 96.94 101 ALA B C 1
ATOM 2058 O O . ALA B 1 101 ? -5.234 -0.341 -4.906 1 96.94 101 ALA B O 1
ATOM 2059 N N . LYS B 1 102 ? -6.469 -2.131 -4.551 1 95.12 102 LYS B N 1
ATOM 2060 C CA . LYS B 1 102 ? -7.473 -1.37 -3.816 1 95.12 102 LYS B CA 1
ATOM 2061 C C . LYS B 1 102 ? -7.262 -1.488 -2.311 1 95.12 102 LYS B C 1
ATOM 2063 O O . LYS B 1 102 ? -7.965 -0.849 -1.526 1 95.12 102 LYS B O 1
ATOM 2068 N N . MET B 1 103 ? -6.344 -2.336 -1.867 1 93.69 103 MET B N 1
ATOM 2069 C CA . MET B 1 103 ? -6.23 -2.727 -0.465 1 93.69 103 MET B CA 1
ATOM 2070 C C . MET B 1 103 ? -7.586 -3.148 0.093 1 93.69 103 MET B C 1
ATOM 2072 O O . MET B 1 103 ? -8.008 -2.656 1.14 1 93.69 103 MET B O 1
ATOM 2076 N N . SER B 1 104 ? -8.227 -3.994 -0.571 1 94.12 104 SER B N 1
ATOM 2077 C CA . SER B 1 104 ? -9.586 -4.43 -0.265 1 94.12 104 SER B CA 1
ATOM 2078 C C . SER B 1 104 ? -9.648 -5.941 -0.079 1 94.12 104 SER B C 1
ATOM 2080 O O . SER B 1 104 ? -9.047 -6.695 -0.846 1 94.12 104 SER B O 1
ATOM 2082 N N . LEU B 1 105 ? -10.391 -6.332 0.985 1 94.5 105 LEU B N 1
ATOM 2083 C CA . LEU B 1 105 ? -10.578 -7.758 1.224 1 94.5 105 LEU B CA 1
ATOM 2084 C C . LEU B 1 105 ? -12.008 -8.18 0.912 1 94.5 105 LEU B C 1
ATOM 2086 O O . LEU B 1 105 ? -12.43 -9.273 1.293 1 94.5 105 LEU B O 1
ATOM 2090 N N . GLU B 1 106 ? -12.703 -7.266 0.266 1 94.25 106 GLU B N 1
ATOM 2091 C CA . GLU B 1 106 ? -14.07 -7.621 -0.126 1 94.25 106 GLU B CA 1
ATOM 2092 C C . GLU B 1 106 ? -14.07 -8.719 -1.186 1 94.25 106 GLU B C 1
ATOM 2094 O O . GLU B 1 106 ? -13.242 -8.711 -2.098 1 94.25 106 GLU B O 1
ATOM 2099 N N . PRO B 1 107 ? -15 -9.57 -1.119 1 96.69 107 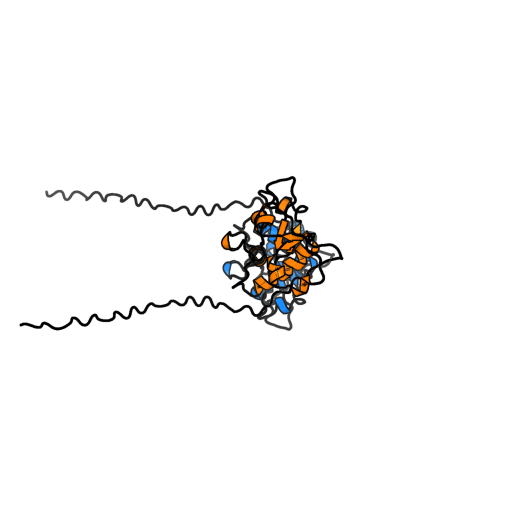PRO B N 1
ATOM 2100 C CA . PRO B 1 107 ? -15.047 -10.719 -2.035 1 96.69 107 PRO B CA 1
ATOM 2101 C C . PRO B 1 107 ? -15.023 -10.297 -3.504 1 96.69 107 PRO B C 1
ATOM 2103 O O . PRO B 1 107 ? -14.414 -10.969 -4.336 1 96.69 107 PRO B O 1
ATOM 2106 N N . GLU B 1 108 ? -15.656 -9.211 -3.875 1 96.81 108 GLU B N 1
ATOM 2107 C CA . GLU B 1 108 ? -15.734 -8.781 -5.27 1 96.81 108 GLU B CA 1
ATOM 2108 C C . GLU B 1 108 ? -14.367 -8.328 -5.781 1 96.81 108 GLU B C 1
ATOM 2110 O O . GLU B 1 108 ? -14.141 -8.281 -6.992 1 96.81 108 GLU B O 1
ATOM 2115 N N . ASP B 1 109 ? -13.484 -8.039 -4.875 1 97.44 109 ASP B N 1
ATOM 2116 C CA . ASP B 1 109 ? -12.18 -7.531 -5.27 1 97.44 109 ASP B CA 1
ATOM 2117 C C . ASP B 1 109 ? -11.141 -8.648 -5.289 1 97.44 109 ASP B C 1
ATOM 2119 O O . ASP B 1 109 ? -10.008 -8.445 -5.75 1 97.44 109 ASP B O 1
ATOM 2123 N N . LEU B 1 110 ? -11.484 -9.82 -4.797 1 97.88 110 LEU B N 1
ATOM 2124 C CA . LEU B 1 110 ? -10.555 -10.945 -4.742 1 97.88 110 LEU B CA 1
ATOM 2125 C C . LEU B 1 110 ? -10.43 -11.609 -6.105 1 97.88 110 LEU B C 1
ATOM 2127 O O . LEU B 1 110 ? -10.797 -12.773 -6.273 1 97.88 110 LEU B O 1
ATOM 2131 N N . THR B 1 111 ? -9.859 -10.844 -7.062 1 97.75 111 THR B N 1
ATOM 2132 C CA . THR B 1 111 ? -9.703 -11.242 -8.453 1 97.75 111 THR B CA 1
ATOM 2133 C C . THR B 1 111 ? -8.484 -10.57 -9.078 1 97.75 111 THR B C 1
ATOM 2135 O O . THR B 1 111 ? -7.945 -9.609 -8.523 1 97.75 111 THR B O 1
ATOM 2138 N N . SER B 1 112 ? -8.062 -11.07 -10.188 1 97.38 112 SER B N 1
ATOM 2139 C CA . SER B 1 112 ? -6.941 -10.492 -10.914 1 97.38 112 SER B CA 1
ATOM 2140 C C . SER B 1 112 ? -7.391 -9.344 -11.805 1 97.38 112 SER B C 1
ATOM 2142 O O . SER B 1 112 ? -6.562 -8.586 -12.312 1 97.38 112 SER B O 1
ATOM 2144 N N . ASP B 1 113 ? -8.688 -9.141 -12.047 1 96.94 113 ASP B N 1
ATOM 2145 C CA . ASP B 1 113 ? -9.242 -8.203 -13.016 1 96.94 113 ASP B CA 1
ATOM 2146 C C . ASP B 1 113 ? -9.125 -6.766 -12.516 1 96.94 113 ASP B C 1
ATOM 2148 O O . ASP B 1 113 ? -9.734 -6.395 -11.516 1 96.94 113 ASP B O 1
ATOM 2152 N N . VAL B 1 114 ? -8.438 -5.91 -13.352 1 96.75 114 VAL B N 1
ATOM 2153 C CA . VAL B 1 114 ? -8.227 -4.539 -12.906 1 96.75 114 VAL B CA 1
ATOM 2154 C C . VAL B 1 114 ? -9.086 -3.588 -13.734 1 96.75 114 VAL B C 1
ATOM 2156 O O . VAL B 1 114 ? -8.898 -2.369 -13.688 1 96.75 114 VAL B O 1
ATOM 2159 N N . THR B 1 115 ? -9.992 -4.121 -14.516 1 95.81 115 THR B N 1
ATOM 2160 C CA . THR B 1 115 ? -10.852 -3.295 -15.352 1 95.81 115 THR B CA 1
ATOM 2161 C C . THR B 1 115 ? -11.633 -2.297 -14.5 1 95.81 115 THR B C 1
ATOM 2163 O O . THR B 1 115 ? -12.18 -2.658 -13.461 1 95.81 115 THR B O 1
ATOM 2166 N N . GLY B 1 116 ? -11.617 -1.02 -14.906 1 94.69 116 GLY B N 1
ATOM 2167 C CA . GLY B 1 116 ? -12.43 0.003 -14.273 1 94.69 116 GLY B CA 1
ATOM 2168 C C . GLY B 1 116 ? -11.758 0.654 -13.078 1 94.69 116 GLY B C 1
ATOM 2169 O O . GLY B 1 116 ? -12.32 1.561 -12.461 1 94.69 116 GLY B O 1
ATOM 2170 N N . LEU B 1 117 ? -10.586 0.278 -12.758 1 95.06 117 LEU B N 1
ATOM 2171 C CA . LEU B 1 117 ? -9.891 0.883 -11.625 1 95.06 117 LEU B CA 1
ATOM 2172 C C . LEU B 1 117 ? -9.367 2.268 -11.992 1 95.06 117 LEU B C 1
ATOM 2174 O O . LEU B 1 117 ? -8.945 2.5 -13.125 1 95.06 117 LEU B O 1
ATOM 2178 N N . ALA B 1 118 ? -9.406 3.145 -11.016 1 92.94 118 ALA B N 1
ATOM 2179 C CA . ALA B 1 118 ? -8.875 4.496 -11.18 1 92.94 118 ALA B CA 1
ATOM 2180 C C . ALA B 1 118 ? -7.352 4.473 -11.305 1 92.94 118 ALA B C 1
ATOM 2182 O O . ALA B 1 118 ? -6.703 3.514 -10.875 1 92.94 118 ALA B O 1
ATOM 2183 N N . ASP B 1 119 ? -6.762 5.52 -11.875 1 94.44 119 ASP B N 1
ATOM 2184 C CA . ASP B 1 119 ? -5.316 5.652 -12.023 1 94.44 119 ASP B CA 1
ATOM 2185 C C . ASP B 1 119 ? -4.605 5.492 -10.68 1 94.44 119 ASP B C 1
ATOM 2187 O O . ASP B 1 119 ? -3.559 4.848 -10.602 1 94.44 119 ASP B O 1
ATOM 2191 N N . ALA B 1 120 ? -5.148 6.055 -9.656 1 93.88 120 ALA B N 1
ATOM 2192 C CA . ALA B 1 120 ? -4.523 5.992 -8.344 1 93.88 120 ALA B CA 1
ATOM 2193 C C . ALA B 1 120 ? -4.363 4.547 -7.875 1 93.88 120 ALA B C 1
ATOM 2195 O O . ALA B 1 120 ? -3.344 4.188 -7.281 1 93.88 120 ALA B O 1
ATOM 2196 N N . HIS B 1 121 ? -5.398 3.758 -8.188 1 96.06 121 HIS B N 1
ATOM 2197 C CA . HIS B 1 121 ? -5.328 2.355 -7.793 1 96.06 121 HIS B CA 1
ATOM 2198 C C . HIS B 1 121 ? -4.277 1.606 -8.602 1 96.06 121 HIS B C 1
ATOM 2200 O O . HIS B 1 121 ? -3.547 0.772 -8.062 1 96.06 121 HIS B O 1
ATOM 2206 N N . LEU B 1 122 ? -4.234 1.916 -9.859 1 96.88 122 LEU B N 1
ATOM 2207 C CA . LEU B 1 122 ? -3.242 1.269 -10.711 1 96.88 122 LEU B CA 1
ATOM 2208 C C . LEU B 1 122 ? -1.83 1.667 -10.297 1 96.88 122 LEU B C 1
ATOM 2210 O O . LEU B 1 122 ? -0.929 0.826 -10.258 1 96.88 122 LEU B O 1
ATOM 2214 N N . VAL B 1 123 ? -1.655 2.914 -9.984 1 94.81 123 VAL B N 1
ATOM 2215 C CA . VAL B 1 123 ? -0.371 3.389 -9.477 1 94.81 123 VAL B CA 1
ATOM 2216 C C . VAL B 1 123 ? -0.033 2.676 -8.172 1 94.81 123 VAL B C 1
ATOM 2218 O O . VAL B 1 123 ? 1.089 2.197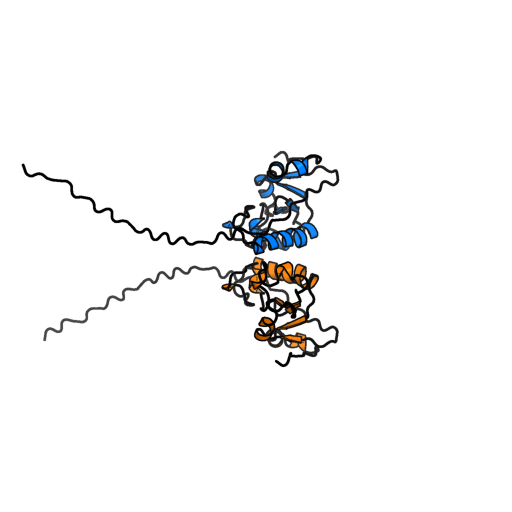 -7.988 1 94.81 123 VAL B O 1
ATOM 2221 N N . ALA B 1 124 ? -1.015 2.59 -7.262 1 94.12 124 ALA B N 1
ATOM 2222 C CA . ALA B 1 124 ? -0.824 1.898 -5.988 1 94.12 124 ALA B CA 1
ATOM 2223 C C . ALA B 1 124 ? -0.425 0.442 -6.211 1 94.12 124 ALA B C 1
ATOM 2225 O O . ALA B 1 124 ? 0.457 -0.078 -5.523 1 94.12 124 ALA B O 1
ATOM 2226 N N . LEU B 1 125 ? -1.051 -0.167 -7.156 1 97 125 LEU B N 1
ATOM 2227 C CA . LEU B 1 125 ? -0.727 -1.553 -7.48 1 97 125 LEU B CA 1
ATOM 2228 C C . LEU B 1 125 ? 0.739 -1.69 -7.875 1 97 125 LEU B C 1
ATOM 2230 O O . LEU B 1 125 ? 1.454 -2.539 -7.34 1 97 125 LEU B O 1
ATOM 2234 N N . ASP B 1 126 ? 1.173 -0.851 -8.805 1 96.19 126 ASP B N 1
ATOM 2235 C CA . ASP B 1 126 ? 2.562 -0.905 -9.25 1 96.19 126 ASP B CA 1
ATOM 2236 C C . ASP B 1 126 ? 3.521 -0.662 -8.086 1 96.19 126 ASP B C 1
ATOM 2238 O O . ASP B 1 126 ? 4.52 -1.373 -7.941 1 96.19 126 ASP B O 1
ATOM 2242 N N . GLU B 1 127 ? 3.205 0.289 -7.258 1 92.12 127 GLU B N 1
ATOM 2243 C CA . GLU B 1 127 ? 4.082 0.637 -6.145 1 92.12 127 GLU B CA 1
ATOM 2244 C C . GLU B 1 127 ? 4.141 -0.488 -5.113 1 92.12 127 GLU B C 1
ATOM 2246 O O . GLU B 1 127 ? 5.219 -0.835 -4.625 1 92.12 127 GLU B O 1
ATOM 2251 N N . THR B 1 128 ? 3.025 -1.05 -4.793 1 94.06 128 THR B N 1
ATOM 2252 C CA . THR B 1 128 ? 2.973 -2.137 -3.82 1 94.06 128 THR B CA 1
ATOM 2253 C C . THR B 1 128 ? 3.639 -3.391 -4.375 1 94.06 128 THR B C 1
ATOM 2255 O O . THR B 1 128 ? 4.371 -4.078 -3.66 1 94.06 128 THR B O 1
ATOM 2258 N N . PHE B 1 129 ? 3.371 -3.65 -5.605 1 96.62 129 PHE B N 1
ATOM 2259 C CA . PHE B 1 129 ? 3.969 -4.809 -6.262 1 96.62 129 PHE B CA 1
ATOM 2260 C C . PHE B 1 129 ? 5.492 -4.738 -6.203 1 96.62 129 PHE B C 1
ATOM 2262 O O . PHE B 1 129 ? 6.141 -5.672 -5.73 1 96.62 129 PHE B O 1
ATOM 2269 N N . GLU B 1 130 ? 6.031 -3.629 -6.586 1 93.94 130 GLU B N 1
ATOM 2270 C CA . GLU B 1 130 ? 7.48 -3.463 -6.637 1 93.94 130 GLU B CA 1
ATOM 2271 C C . GLU B 1 130 ? 8.055 -3.225 -5.246 1 93.94 130 GLU B C 1
ATOM 2273 O O . GLU B 1 130 ? 9.008 -3.895 -4.84 1 93.94 130 GLU B O 1
ATOM 2278 N N . GLY B 1 131 ? 7.48 -2.357 -4.539 1 90.06 131 GLY B N 1
ATOM 2279 C CA . GLY B 1 131 ? 8.078 -1.882 -3.301 1 90.06 131 GLY B CA 1
ATOM 2280 C C . GLY B 1 131 ? 7.867 -2.828 -2.135 1 90.06 131 GLY B C 1
ATOM 2281 O O . GLY B 1 131 ? 8.633 -2.814 -1.17 1 90.06 131 GLY B O 1
ATOM 2282 N N . THR B 1 132 ? 6.895 -3.678 -2.219 1 92.81 132 THR B N 1
ATOM 2283 C CA . THR B 1 132 ? 6.602 -4.57 -1.104 1 92.81 132 THR B CA 1
ATOM 2284 C C . THR B 1 132 ? 6.863 -6.023 -1.491 1 92.81 132 THR B C 1
ATOM 2286 O O . THR B 1 132 ? 7.781 -6.656 -0.967 1 92.81 132 THR B O 1
ATOM 2289 N N . TYR B 1 133 ? 6.219 -6.48 -2.494 1 96.69 133 TYR B N 1
ATOM 2290 C CA . TYR B 1 133 ? 6.207 -7.918 -2.738 1 96.69 133 TYR B CA 1
ATOM 2291 C C . TYR B 1 133 ? 7.469 -8.359 -3.471 1 96.69 133 TYR B C 1
ATOM 2293 O O . TYR B 1 133 ? 8.133 -9.312 -3.055 1 96.69 133 TYR B O 1
ATOM 2301 N N . MET B 1 134 ? 7.855 -7.625 -4.496 1 96.19 134 MET B N 1
ATOM 2302 C CA . MET B 1 134 ? 9.094 -7.973 -5.191 1 96.19 134 MET B CA 1
ATOM 2303 C C . MET B 1 134 ? 10.297 -7.797 -4.277 1 96.19 134 MET B C 1
ATOM 2305 O O . MET B 1 134 ? 11.281 -8.539 -4.387 1 96.19 134 MET B O 1
ATOM 2309 N N . ALA B 1 135 ? 10.164 -6.887 -3.348 1 92.62 135 ALA B N 1
ATOM 2310 C CA . ALA B 1 135 ? 11.289 -6.57 -2.469 1 92.62 135 ALA B CA 1
ATOM 2311 C C . ALA B 1 135 ? 11.391 -7.574 -1.326 1 92.62 135 ALA B C 1
ATOM 2313 O O . ALA B 1 135 ? 12.492 -7.895 -0.869 1 92.62 135 ALA B O 1
ATOM 2314 N N . LYS B 1 136 ? 10.289 -8.156 -0.889 1 94.31 136 LYS B N 1
ATOM 2315 C CA . LYS B 1 136 ? 10.289 -8.867 0.386 1 94.31 136 LYS B CA 1
ATOM 2316 C C . LYS B 1 136 ? 10.133 -10.367 0.176 1 94.31 136 LYS B C 1
ATOM 2318 O O . LYS B 1 136 ? 10.562 -11.164 1.013 1 94.31 136 LYS B O 1
ATOM 2323 N N . TYR B 1 137 ? 9.508 -10.797 -0.914 1 97.5 137 TYR B N 1
ATOM 2324 C CA . TYR B 1 137 ? 9.125 -12.203 -1.017 1 97.5 137 TYR B CA 1
ATOM 2325 C C . TYR B 1 137 ? 9.703 -12.836 -2.279 1 97.5 137 TYR B C 1
ATOM 2327 O O . TYR B 1 137 ? 9.797 -12.18 -3.318 1 97.5 137 TYR B O 1
ATOM 2335 N N . PRO B 1 138 ? 10.062 -14.117 -2.152 1 97.06 138 PRO B N 1
ATOM 2336 C CA . PRO B 1 138 ? 10.555 -14.805 -3.348 1 97.06 138 PRO B CA 1
ATOM 2337 C C . PRO B 1 138 ? 9.453 -15.062 -4.379 1 97.06 138 PRO B C 1
ATOM 2339 O O . PRO B 1 138 ? 8.32 -15.367 -4.012 1 97.06 138 PRO B O 1
ATOM 2342 N N . VAL B 1 139 ? 9.852 -14.953 -5.574 1 96.94 139 VAL B N 1
ATOM 2343 C CA . VAL B 1 139 ? 8.992 -15.359 -6.684 1 96.94 139 VAL B CA 1
ATOM 2344 C C . VAL B 1 139 ? 9.164 -16.859 -6.953 1 96.94 139 VAL B C 1
ATOM 2346 O O . VAL B 1 139 ? 10.289 -17.328 -7.148 1 96.94 139 VAL B O 1
ATOM 2349 N N . VAL B 1 140 ? 8.039 -17.578 -7.023 1 96.5 140 VAL B N 1
ATOM 2350 C CA . VAL B 1 140 ? 8.18 -19.031 -7.125 1 96.5 140 VAL B CA 1
ATOM 2351 C C . VAL B 1 140 ? 7.574 -19.516 -8.438 1 96.5 140 VAL B C 1
ATOM 2353 O O . VAL B 1 140 ? 7.633 -20.703 -8.758 1 96.5 140 VAL B O 1
ATOM 2356 N N . GLY B 1 141 ? 6.953 -18.656 -9.195 1 96.25 141 GLY B N 1
ATOM 2357 C CA . GLY B 1 141 ? 6.363 -19.031 -10.477 1 96.25 141 GLY B CA 1
ATOM 2358 C C . GLY B 1 141 ? 5.41 -17.984 -11.016 1 96.25 141 GLY B C 1
ATOM 2359 O O . GLY B 1 141 ? 5.426 -16.828 -10.57 1 96.25 141 GLY B O 1
ATOM 2360 N N . TYR B 1 142 ? 4.684 -18.391 -12.039 1 96.44 142 TYR B N 1
ATOM 2361 C CA . TYR B 1 142 ? 3.777 -17.484 -12.727 1 96.44 142 TYR B CA 1
ATOM 2362 C C . TYR B 1 142 ? 2.465 -18.172 -13.07 1 96.44 142 TYR B C 1
ATOM 2364 O O . TYR B 1 142 ? 2.428 -19.391 -13.25 1 96.44 142 TYR B O 1
ATOM 2372 N N . LEU B 1 143 ? 1.469 -17.406 -13.109 1 96.81 143 LEU B N 1
ATOM 2373 C CA . LEU B 1 143 ? 0.18 -17.938 -13.531 1 96.81 143 LEU B CA 1
ATOM 2374 C C . LEU B 1 143 ? 0.155 -18.172 -15.039 1 96.81 143 LEU B C 1
ATOM 2376 O O . LEU B 1 143 ? 0.772 -17.422 -15.797 1 96.81 143 LEU B O 1
ATOM 2380 N N . ASP B 1 144 ? -0.638 -19.062 -15.438 1 94.94 144 ASP B N 1
ATOM 2381 C CA . ASP B 1 144 ? -0.628 -19.562 -16.812 1 94.94 144 ASP B CA 1
ATOM 2382 C C . ASP B 1 144 ? -1.143 -18.5 -17.781 1 94.94 144 ASP B C 1
ATOM 2384 O O . ASP B 1 144 ? -0.735 -18.469 -18.953 1 94.94 144 ASP B O 1
ATOM 2388 N N . TYR B 1 145 ? -1.999 -17.609 -17.344 1 94.5 145 TYR B N 1
ATOM 2389 C CA . TYR B 1 145 ? -2.535 -16.641 -18.281 1 94.5 145 TYR B CA 1
ATOM 2390 C C . TYR B 1 145 ? -1.442 -15.695 -18.781 1 94.5 145 TYR B C 1
ATOM 2392 O O . TYR B 1 145 ? -1.595 -15.039 -19.812 1 94.5 145 TYR B O 1
ATOM 2400 N N . LEU B 1 146 ? -0.351 -15.57 -18.047 1 93.31 146 LEU B N 1
ATOM 2401 C CA . LEU B 1 146 ? 0.752 -14.727 -18.484 1 93.31 146 LEU B CA 1
ATOM 2402 C C . LEU B 1 146 ? 1.413 -15.289 -19.734 1 93.31 146 LEU B C 1
ATOM 2404 O O . LEU B 1 146 ? 1.916 -14.539 -20.578 1 93.31 146 LEU B O 1
ATOM 2408 N N . LEU B 1 147 ? 1.386 -16.609 -19.812 1 89.69 147 LEU B N 1
ATOM 2409 C CA . LEU B 1 147 ? 1.93 -17.25 -21 1 89.69 147 LEU B CA 1
ATOM 2410 C C . LEU B 1 147 ? 1.139 -16.859 -22.234 1 89.69 147 LEU B C 1
ATOM 2412 O O . LEU B 1 147 ? 1.711 -16.688 -23.312 1 89.69 147 LEU B O 1
ATOM 2416 N N . GLU B 1 148 ? -0.086 -16.734 -22.031 1 89.19 148 GLU B N 1
ATOM 2417 C CA . GLU B 1 148 ? -0.957 -16.375 -23.141 1 89.19 148 GLU B CA 1
ATOM 2418 C C . GLU B 1 148 ? -0.839 -14.891 -23.469 1 89.19 148 GLU B C 1
ATOM 2420 O O . GLU B 1 148 ? -0.811 -14.508 -24.656 1 89.19 148 GLU B O 1
ATOM 2425 N N . LYS B 1 149 ? -0.724 -14.109 -22.484 1 90.19 149 LYS B N 1
ATOM 2426 C CA . LYS B 1 149 ? -0.705 -12.656 -22.641 1 90.19 149 LYS B CA 1
ATOM 2427 C C . LYS B 1 149 ? 0.647 -12.18 -23.172 1 90.19 149 LYS B C 1
ATOM 2429 O O . LYS B 1 149 ? 0.714 -11.25 -23.969 1 90.19 149 LYS B O 1
ATOM 2434 N N . TYR B 1 150 ? 1.655 -12.852 -22.672 1 90.88 150 TYR B N 1
ATOM 2435 C CA . TYR B 1 150 ? 3.002 -12.422 -23.031 1 90.88 150 TYR B CA 1
ATOM 2436 C C . TYR B 1 150 ? 3.855 -13.617 -23.453 1 90.88 150 TYR B C 1
ATOM 2438 O O . TYR B 1 150 ? 4.898 -13.883 -22.844 1 90.88 150 TYR B O 1
ATOM 2446 N N . PRO B 1 151 ? 3.539 -14.227 -24.5 1 90.12 151 PRO B N 1
ATOM 2447 C CA . PRO B 1 151 ? 4.316 -15.398 -24.906 1 90.12 151 PRO B CA 1
ATOM 2448 C C . PRO B 1 151 ? 5.781 -15.07 -25.172 1 90.12 151 PRO B C 1
ATOM 2450 O O . PRO B 1 151 ? 6.66 -15.898 -24.938 1 90.12 151 PRO B O 1
ATOM 2453 N N . GLU B 1 152 ? 6.07 -13.852 -25.594 1 90.31 152 GLU B N 1
ATOM 2454 C CA . GLU B 1 152 ? 7.43 -13.461 -25.953 1 90.31 152 GLU B CA 1
ATOM 2455 C C . GLU B 1 152 ? 8.328 -13.43 -24.703 1 90.31 152 GLU B C 1
ATOM 2457 O O . GLU B 1 152 ? 9.523 -13.703 -24.797 1 90.31 152 GLU B O 1
ATOM 2462 N N . LYS B 1 153 ? 7.734 -13.164 -23.625 1 89.5 153 LYS B N 1
ATOM 2463 C CA . LYS B 1 153 ? 8.516 -13.07 -22.391 1 89.5 153 LYS B CA 1
ATOM 2464 C C . LYS B 1 153 ? 8.938 -14.453 -21.906 1 89.5 153 LYS B C 1
ATOM 2466 O O . LYS B 1 153 ? 9.852 -14.57 -21.094 1 89.5 153 LYS B O 1
ATOM 2471 N N . PHE B 1 154 ? 8.297 -15.461 -22.406 1 90 154 PHE B N 1
ATOM 2472 C CA . PHE B 1 154 ? 8.609 -16.812 -21.969 1 90 154 PHE B CA 1
ATOM 2473 C C . PHE B 1 154 ? 9.367 -17.578 -23.062 1 90 154 PHE B C 1
ATOM 2475 O O . PHE B 1 154 ? 9.664 -18.766 -22.906 1 90 154 PHE B O 1
ATOM 2482 N N . ALA B 1 155 ? 9.672 -16.984 -24.172 1 85.25 155 ALA B N 1
ATOM 2483 C CA . ALA B 1 155 ? 10.258 -17.641 -25.328 1 85.25 155 ALA B CA 1
ATOM 2484 C C . ALA B 1 155 ? 11.57 -18.344 -24.953 1 85.25 155 ALA B C 1
ATOM 2486 O O . ALA B 1 155 ? 11.836 -19.453 -25.406 1 85.25 155 ALA B O 1
ATOM 2487 N N . ASN B 1 156 ? 12.422 -17.766 -24.109 1 83.25 156 ASN B N 1
ATOM 2488 C CA . ASN B 1 156 ? 13.711 -18.359 -23.781 1 83.25 156 ASN B CA 1
ATOM 2489 C C . ASN B 1 156 ? 13.734 -18.875 -22.344 1 83.25 156 ASN B C 1
ATOM 2491 O O . ASN B 1 156 ? 14.797 -18.922 -21.719 1 83.25 156 ASN B O 1
ATOM 2495 N N . VAL B 1 157 ? 12.539 -19.188 -21.859 1 87 157 VAL B N 1
ATOM 2496 C CA . VAL B 1 157 ? 12.438 -19.656 -20.484 1 87 157 VAL B CA 1
ATOM 2497 C C . VAL B 1 157 ? 11.82 -21.047 -20.469 1 87 157 VAL B C 1
ATOM 2499 O O . VAL B 1 157 ? 10.789 -21.297 -21.094 1 87 157 VAL B O 1
ATOM 2502 N N . GLN B 1 158 ? 12.492 -21.984 -19.984 1 87.81 158 GLN B N 1
ATOM 2503 C CA . GLN B 1 158 ? 11.883 -23.297 -19.766 1 87.81 158 GLN B CA 1
ATOM 2504 C C . GLN B 1 158 ? 10.797 -23.219 -18.688 1 87.81 158 GLN B C 1
ATOM 2506 O O . GLN B 1 158 ? 11.023 -22.688 -17.609 1 87.81 158 GLN B O 1
ATOM 2511 N N . THR B 1 159 ? 9.625 -23.703 -19.062 1 87.25 159 THR B N 1
ATOM 2512 C CA . THR B 1 159 ? 8.516 -23.688 -18.109 1 87.25 159 THR B CA 1
ATOM 2513 C C . THR B 1 159 ? 8.18 -25.109 -17.656 1 87.25 159 THR B C 1
ATOM 2515 O O . THR B 1 159 ? 8.305 -26.062 -18.422 1 87.25 159 THR B O 1
ATOM 2518 N N . ILE B 1 160 ? 7.949 -25.188 -16.359 1 86.38 160 ILE B N 1
ATOM 2519 C CA . ILE B 1 160 ? 7.527 -26.469 -15.82 1 86.38 160 ILE B CA 1
ATOM 2520 C C . ILE B 1 160 ? 6.152 -26.328 -15.164 1 86.38 160 ILE B C 1
ATOM 2522 O O . ILE B 1 160 ? 5.863 -25.312 -14.523 1 86.38 160 ILE B O 1
ATOM 2526 N N . ARG B 1 161 ? 5.145 -27.234 -15.523 1 82.06 161 ARG B N 1
ATOM 2527 C CA . ARG B 1 161 ? 3.834 -27.266 -14.883 1 82.06 161 ARG B CA 1
ATOM 2528 C C . ARG B 1 161 ? 3.748 -28.391 -13.867 1 82.06 161 ARG B C 1
ATOM 2530 O O . ARG B 1 161 ? 4.309 -29.469 -14.078 1 82.06 161 ARG B O 1
ATOM 2537 N N . GLU B 1 162 ? 3.422 -27.969 -12.617 1 59.25 162 GLU B N 1
ATOM 2538 C CA . GLU B 1 162 ? 3.209 -29.078 -11.688 1 59.25 162 GLU B CA 1
ATOM 2539 C C . GLU B 1 162 ? 2.125 -30.016 -12.203 1 59.25 162 GLU B C 1
ATOM 2541 O O . GLU B 1 162 ? 1.079 -29.578 -12.672 1 59.25 162 GLU B O 1
ATOM 2546 N N . GLU B 1 163 ? 2.518 -31.172 -12.75 1 50.22 163 GLU B N 1
ATOM 2547 C CA . GLU B 1 163 ? 1.532 -32.219 -13.047 1 50.22 163 GLU B CA 1
ATOM 2548 C C . GLU B 1 163 ? 0.686 -32.531 -11.812 1 50.22 163 GLU B C 1
ATOM 2550 O O . GLU B 1 163 ? 1.216 -32.688 -10.711 1 50.22 163 GLU B O 1
ATOM 2555 N N . LEU B 1 164 ? -0.578 -31.875 -11.867 1 42.5 164 LEU B N 1
ATOM 2556 C CA . LEU B 1 164 ? -1.468 -32.406 -10.844 1 42.5 164 LEU B CA 1
ATOM 2557 C C . LEU B 1 164 ? -1.417 -33.938 -10.82 1 42.5 164 LEU B C 1
ATOM 2559 O O . LEU B 1 164 ? -1.271 -34.562 -11.867 1 42.5 164 LEU B O 1
#

Nearest PDB structures (foldseek):
  1t0g-assembly1_A  TM=8.300E-01  e=1.936E-10  Arabidopsis thaliana
  1j03-assembly1_A  TM=8.976E-01  e=1.753E-09  Arabidopsis thaliana
  4x8y-assembly1_A-2  TM=8.801E-01  e=5.798E-09  Homo sapiens
  4x8y-assembly2_B-3  TM=8.130E-01  e=1.234E-08  Homo sapiens
  6nzx-assembly1_A  TM=7.825E-01  e=9.674E-04  Hadesarchaea archaeon YNP_N21

Secondary structure (DSSP, 8-state):
-------------------------------PPPPPP--SSSPEEEE-HHHHGGGSSSSTTS--EEEETTEEEE-GGGHHHHSTTSTTGGGTTSB-HHHHHHT---GGG-SS--TT--HHHHHHHHHHIIIIIIHHS-EEEEETHHHHH-GGGGTTS-EEE---/-------------------------------PPPPPP--SSSPEEEE-HHHHGGGSSSSTTS--EEEETTEEEE-GGGHHHHSTTSTTGGGTTSB-HHHHHHT---GGG-SS--TT--HHHHHHHHHHIIIIIIHHS-EEEEETHHHHH-GGGGTTS-EEE---

Radius of gyration: 27.6 Å; Cα contacts (8 Å, |Δi|>4): 539; chains: 2; bounding box: 95×65×66 Å

Organism: Lymnaea stagnalis (NCBI:txid6523)

Sequence (328 aa):
MLSLKSFSLASILCIVFQLSSTQDTQQSTYTLKDVEIKSNGKPVKIFTTADLKKYDGSNEKEPIYMGIKGVIFDVTEGKRFYGKGAPYNALVGIDATRAVAKMSLEPEDLTSDVTGLADAHLVALDETFEGTYMAKYPVVGYLDYLLEKYPEKFANVQTIREELMLSLKSFSLASILCIVFQLSSTQDTQQSTYTLKDVEIKSNGKPVKIFTTADLKKYDGSNEKEPIYMGIKGVIFDVTEGKRFYGKGAPYNALVGIDATRAVAKMSLEPEDLTSDVTGLADAHLVALDETFEGTYMAKYPVVGYLDYLLEKYPEKFANVQTIREEL

InterPro domains:
  IPR001199 Cytochrome b5-like heme/steroid binding domain [PF00173] (49-143)
  IPR001199 Cytochrome b5-like heme/steroid binding domain [SM01117] (47-144)
  IPR036400 Cytochrome b5-like heme/steroid binding domain superfamily [G3DSA:3.10.120.10] (44-144)
  IPR036400 Cytochrome b5-like heme/steroid binding domain superfamily [SSF55856] (43-143)
  IPR050577 MAPR/Neuferricin/Neudesin-like [PTHR10281] (24-144)

pLDDT: mean 83.58, std 23.11, range [27.02, 98.81]

Solvent-accessible surface area (backbone atoms only — not comparable to full-atom values): 18795 Å² total; per-residue (Å²): 127,84,76,76,75,79,80,77,76,78,78,74,76,71,76,68,75,70,74,67,75,68,67,70,73,62,73,48,86,60,74,75,75,79,82,80,76,84,57,89,84,46,69,37,36,41,34,50,70,75,60,32,48,72,18,31,25,81,47,84,91,46,61,24,32,29,21,45,84,41,39,27,28,46,44,46,91,43,36,82,40,34,20,66,90,24,62,45,17,85,43,30,16,37,40,20,28,27,11,58,21,38,56,40,87,49,76,91,32,62,30,61,69,61,81,90,48,50,41,44,30,47,51,42,28,52,48,46,46,52,68,44,46,64,66,72,34,54,75,66,33,30,33,52,67,47,52,71,75,39,46,76,74,43,69,92,44,56,73,40,63,76,76,124,131,84,71,79,77,81,80,76,76,74,76,72,74,70,74,68,72,70,73,68,74,68,67,71,72,63,71,47,86,61,74,76,76,80,81,79,75,83,53,91,86,44,68,37,36,42,35,50,70,74,60,33,49,73,18,32,25,80,46,85,91,45,63,23,31,29,22,45,86,42,39,27,29,46,44,45,90,43,34,82,40,35,22,66,91,24,64,43,18,83,44,32,15,35,41,19,28,26,10,58,21,37,57,40,87,48,76,90,33,64,30,61,70,60,81,88,48,49,40,43,31,47,51,43,28,50,48,46,46,52,69,43,46,64,67,72,33,53,76,67,31,29,33,51,66,47,52,73,75,38,46,76,71,43,68,90,42,55,75,40,64,76,78,126

Foldseek 3Di:
DPCPDDDPPPPPPPPPPPPPPCPVLVVAPDDADDDADDDPVDAFEEDALQRFLVQLQPDVVHFWWAAANFWIWGCRVVCCQCHPPHVNSLRISGHQHQCQLVVHSDPVNNHRDPRSPYNSSSVSSNCCVVVPGVVPTDTRHGYPVCCVVCVVSCVPHHYDYPPD/DPCPDDPPPPPPPPPPPPPPPCPVLVVAPDDADDDADDAPVHAFEEDALQRFQVQLQPDVVHFWWAAANFWIWGCRVVCCQCHPPHVNSLRISGHQHQCQLVVHSDPVNNHRDPRSPYNSSSVSSNCCVVVPGVVPTDTRHGYPVCCVVCVVSCVPHHYDYPPD